Protein AF-A0A6J2YU98-F1 (afdb_monomer)

Sequence (233 aa):
MNQSCCTYLLKLSYNNFYRCFHNSCANKATHYETLKLQRNCTSKEVRESFLKLSKEHHPDLNKDPNAHNQFLKIQEAYNVLSKPGPKASYDLSLSNPHRHIHNVYTSKPGFRGEGPRSYWDDPYFHHQQHYERRYREEDIPFGLNHRPSKATIVFCCIILALMSFTMQMMVVRSNQMTRLSNEAEETLNEVRERANRNGNLVQLEILRKKFEEQKQRELEYLKSLERAKGRSL

Foldseek 3Di:
DDDDDDDDDDDDDDDDDPDDDPDDDPDDQALCVLLVHDLPDDLVSLVVSLVVLCVVLPVVVDVDPCSVVSNVSNVVSSVQCNDPVSSVVSVVCVVCVPPDPPPPPPDPPDDDDDDPDDPVNDPVVVCVVVVVVVVVPPDPPPPDPDDPDPVRVVVVVVVVVVVVVVVVVVVVVVVVVVVVVVVVVVVVVVVVVVVVVVVVVVVVVVVVVVVVVVVVVVVVVVVVVVVVVVVPD

Secondary structure (DSSP, 8-state):
-------------S----------S-----HHHHTT--TT--HHHHHHHHHHHHHHT-TTT---HHHHHHHHHHHHHHHHHSSHHHHHHHHHHHH-TT-----------------PPPGGG-TTTTTHHHHHHHHTTT--TT--SS---HHHHHHHHHHHHHHHHHHHHHHHHHHHHHHHHHHHHHHHHHHHHHHHHHHHHHHHHHHHHHHHHHHHHHHHHHHHHHHHHTT--

Organism: Sitophilus oryzae (NCBI:txid7048)

Nearest PDB structures (foldseek):
  3ucs-assembly1_C  TM=8.781E-01  e=1.157E-04  Escherichia coli K-12
  2ctr-assembly1_A  TM=7.200E-01  e=1.717E-05  Homo sapiens
  5vso-assembly1_A  TM=8.414E-01  e=7.073E-05  Saccharomyces cerevisiae S288C
  8j07-assembly1_u  TM=6.699E-01  e=3.822E-05  Homo sapiens
  8j07-assembly1_v  TM=6.678E-01  e=7.522E-05  Homo sapiens

Solvent-accessible surface area (backbone atoms only — not comparable to full-atom values): 14507 Å² total; per-residue (Å²): 135,83,90,84,87,79,90,79,90,76,93,77,77,84,89,81,77,92,76,78,85,84,84,88,68,98,65,76,78,46,50,42,62,64,52,73,46,61,94,84,58,50,62,65,55,55,51,52,38,47,55,52,51,47,64,74,24,27,62,90,79,35,88,51,86,60,24,51,62,50,37,52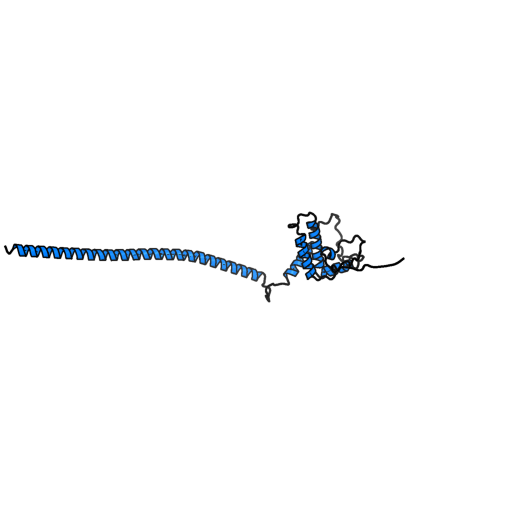,52,42,52,54,26,44,68,38,56,68,39,73,67,53,30,52,53,49,57,50,50,75,74,42,88,81,64,74,80,77,67,89,66,81,76,78,90,82,82,90,81,93,68,85,80,53,86,88,70,41,81,70,64,68,53,47,65,62,51,53,55,57,65,70,69,72,71,72,96,73,80,67,95,64,82,76,51,76,63,55,54,52,51,51,52,52,51,52,51,50,53,50,50,51,51,52,52,48,52,57,50,48,56,53,50,55,50,54,52,52,54,52,50,51,54,51,52,51,54,51,48,52,52,50,50,52,53,52,50,55,52,51,52,54,53,50,52,54,52,52,53,50,54,50,51,53,52,52,52,52,52,50,52,52,57,56,59,69,70,78,117

Structure (mmCIF, N/CA/C/O backbone):
data_AF-A0A6J2YU98-F1
#
_entry.id   AF-A0A6J2YU98-F1
#
loop_
_atom_site.group_PDB
_atom_site.id
_atom_site.type_symbol
_atom_site.label_atom_id
_atom_site.label_alt_id
_atom_site.label_comp_id
_atom_site.label_asym_id
_atom_site.label_entity_id
_atom_site.label_seq_id
_atom_site.pdbx_PDB_ins_code
_atom_site.Cartn_x
_atom_site.Cartn_y
_atom_site.Cartn_z
_atom_site.occupancy
_atom_site.B_iso_or_equiv
_atom_site.auth_seq_id
_atom_site.auth_comp_id
_atom_site.auth_asym_id
_atom_site.auth_atom_id
_atom_site.pdbx_PDB_model_num
ATOM 1 N N . MET A 1 1 ? 3.072 33.249 -83.129 1.00 33.56 1 MET A N 1
ATOM 2 C CA . MET A 1 1 ? 3.633 34.531 -82.657 1.00 33.56 1 MET A CA 1
ATOM 3 C C . MET A 1 1 ? 2.971 34.884 -81.336 1.00 33.56 1 MET A C 1
ATOM 5 O O . MET A 1 1 ? 1.754 34.836 -81.286 1.00 33.56 1 MET A O 1
ATOM 9 N N . ASN A 1 2 ? 3.795 35.228 -80.341 1.00 29.03 2 ASN A N 1
ATOM 10 C CA . ASN A 1 2 ? 3.503 36.045 -79.147 1.00 29.03 2 ASN A CA 1
ATOM 11 C C . ASN A 1 2 ? 2.574 35.411 -78.088 1.00 29.03 2 ASN A C 1
ATOM 13 O O . ASN A 1 2 ? 1.409 35.145 -78.335 1.00 29.03 2 ASN A O 1
ATOM 17 N N . GLN A 1 3 ? 3.126 34.961 -76.953 1.00 37.16 3 GLN A N 1
ATOM 18 C CA . GLN A 1 3 ? 3.321 35.741 -75.711 1.00 37.16 3 GLN A CA 1
ATOM 19 C C . GLN A 1 3 ? 2.008 36.275 -75.114 1.00 37.16 3 GLN A C 1
ATOM 21 O O . GLN A 1 3 ? 1.453 37.232 -75.644 1.00 37.16 3 GLN A O 1
ATOM 26 N N . SER A 1 4 ? 1.601 35.757 -73.945 1.00 37.25 4 SER A N 1
ATOM 27 C CA . SER A 1 4 ? 1.576 36.519 -72.674 1.00 37.25 4 SER A CA 1
ATOM 28 C C . SER A 1 4 ? 0.660 35.902 -71.607 1.00 37.25 4 SER A C 1
ATOM 30 O O . SER A 1 4 ? -0.432 35.439 -71.907 1.00 37.25 4 SER A O 1
ATOM 32 N N . CYS A 1 5 ? 1.112 36.035 -70.355 1.00 29.00 5 CYS A N 1
ATOM 33 C CA . CYS A 1 5 ? 0.329 36.139 -69.117 1.00 29.00 5 CYS A CA 1
ATOM 34 C C . CYS A 1 5 ? -0.550 34.961 -68.671 1.00 29.00 5 CYS A C 1
ATOM 36 O O . CYS A 1 5 ? -1.651 34.776 -69.166 1.00 29.00 5 CYS A O 1
ATOM 38 N N . CYS A 1 6 ? -0.164 34.320 -67.562 1.00 31.83 6 CYS A N 1
ATOM 39 C CA . CYS A 1 6 ? -0.827 34.618 -66.285 1.00 31.83 6 CYS A CA 1
ATOM 40 C C . CYS A 1 6 ? -0.043 34.020 -65.104 1.00 31.83 6 CYS A C 1
ATOM 42 O O . CYS A 1 6 ? -0.115 32.830 -64.812 1.00 31.83 6 CYS A O 1
ATOM 44 N N . THR A 1 7 ? 0.693 34.867 -64.387 1.00 51.38 7 THR A N 1
ATOM 45 C CA . THR A 1 7 ? 0.864 34.704 -62.938 1.00 51.38 7 THR A CA 1
ATOM 46 C C . THR A 1 7 ? -0.515 34.720 -62.287 1.00 51.38 7 THR A C 1
ATOM 48 O O . THR A 1 7 ? -1.286 35.585 -62.676 1.00 51.38 7 THR A O 1
ATOM 51 N N . TYR A 1 8 ? -0.818 33.841 -61.325 1.00 40.44 8 TYR A N 1
ATOM 52 C CA . TYR A 1 8 ? -1.542 34.164 -60.080 1.00 40.44 8 TYR A CA 1
ATOM 53 C C . TYR A 1 8 ? -1.795 32.894 -59.234 1.00 40.44 8 TYR A C 1
ATOM 55 O O . TYR A 1 8 ? -2.494 31.993 -59.676 1.00 40.44 8 TYR A O 1
ATOM 63 N N . LEU A 1 9 ? -1.299 32.938 -57.982 1.00 42.78 9 LEU A N 1
ATOM 64 C CA . LEU A 1 9 ? -1.909 32.382 -56.752 1.00 42.78 9 LEU A CA 1
ATOM 65 C C . LEU A 1 9 ? -1.890 30.844 -56.581 1.00 42.78 9 LEU A C 1
ATOM 67 O O . LEU A 1 9 ? -2.250 30.104 -57.473 1.00 42.78 9 LEU A O 1
ATOM 71 N N . LEU A 1 10 ? -1.547 30.242 -55.440 1.00 39.81 10 LEU A N 1
ATOM 72 C CA . LEU A 1 10 ? -1.322 30.715 -54.077 1.00 39.81 10 LEU A CA 1
ATOM 73 C C . LEU A 1 10 ? -0.543 29.626 -53.322 1.00 39.81 10 LEU A C 1
ATOM 75 O O . LEU A 1 10 ? -0.733 28.432 -53.538 1.00 39.81 10 LEU A O 1
ATOM 79 N N . LYS A 1 11 ? 0.316 30.077 -52.408 1.00 44.34 11 LYS A N 1
ATOM 80 C CA . LYS A 1 11 ? 1.007 29.292 -51.382 1.00 44.34 11 LYS A CA 1
ATOM 81 C C . LYS A 1 11 ? 0.086 28.255 -50.729 1.00 44.34 11 LYS A C 1
ATOM 83 O O . LYS A 1 11 ? -0.823 28.642 -50.003 1.00 44.34 11 LYS A O 1
ATOM 88 N N . LEU A 1 12 ? 0.436 26.975 -50.827 1.00 36.41 12 LEU A N 1
ATOM 89 C CA . LEU A 1 12 ? 0.187 26.023 -49.750 1.00 36.41 12 LEU A CA 1
ATOM 90 C C . LEU A 1 1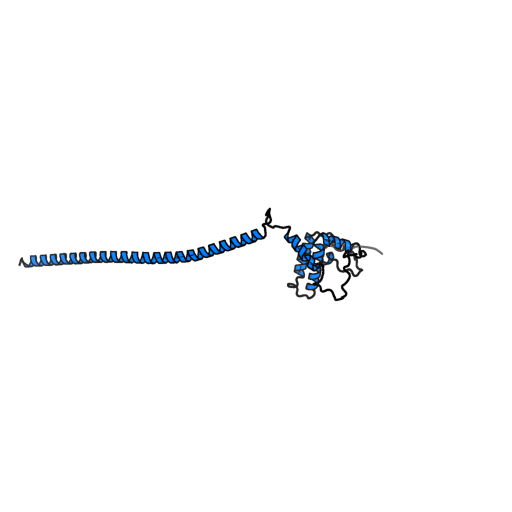2 ? 1.442 25.190 -49.487 1.00 36.41 12 LEU A C 1
ATOM 92 O O . LEU A 1 12 ? 1.809 24.307 -50.249 1.00 36.41 12 LEU A O 1
ATOM 96 N N . SER A 1 13 ? 2.037 25.512 -48.341 1.00 38.28 13 SER A N 1
ATOM 97 C CA . SER A 1 13 ? 2.631 24.569 -47.400 1.00 38.28 13 SER A CA 1
ATOM 98 C C . SER A 1 13 ? 3.912 23.830 -47.807 1.00 38.28 13 SER A C 1
ATOM 100 O O . SER A 1 13 ? 3.910 22.810 -48.484 1.00 38.28 13 SER A O 1
ATOM 102 N N . TYR A 1 14 ? 5.015 24.392 -47.309 1.00 48.44 14 TYR A N 1
ATOM 103 C CA . TYR A 1 14 ? 6.118 23.720 -46.618 1.00 48.44 14 TYR A CA 1
ATOM 104 C C . TYR A 1 14 ? 6.337 22.219 -46.878 1.00 48.44 14 TYR A C 1
ATOM 106 O O . TYR A 1 14 ? 5.543 21.369 -46.489 1.00 48.44 14 TYR A O 1
ATOM 114 N N . ASN A 1 15 ? 7.552 21.931 -47.355 1.00 47.62 15 ASN A N 1
ATOM 115 C CA . ASN A 1 15 ? 8.251 20.650 -47.256 1.00 47.62 15 ASN A CA 1
ATOM 116 C C . ASN A 1 15 ? 7.586 19.474 -47.967 1.00 47.62 15 ASN A C 1
ATOM 118 O O . ASN A 1 15 ? 7.039 18.562 -47.352 1.00 47.62 15 ASN A O 1
ATOM 122 N N . ASN A 1 16 ? 7.780 19.430 -49.280 1.00 43.12 16 ASN A N 1
ATOM 123 C CA . ASN A 1 16 ? 7.744 18.177 -50.007 1.00 43.12 16 ASN A CA 1
ATOM 124 C C . ASN A 1 16 ? 9.053 17.985 -50.770 1.00 43.12 16 ASN A C 1
ATOM 126 O O . ASN A 1 16 ? 9.603 18.933 -51.323 1.00 43.12 16 ASN A O 1
ATOM 130 N N . PHE A 1 17 ? 9.471 16.721 -50.842 1.00 45.78 17 PHE A N 1
ATOM 131 C CA . PHE A 1 17 ? 10.411 16.190 -51.829 1.00 45.78 17 PHE A CA 1
ATOM 132 C C . PHE A 1 17 ? 11.925 16.293 -51.563 1.00 45.78 17 PHE A C 1
ATOM 134 O O . PHE A 1 17 ? 12.702 16.573 -52.468 1.00 45.78 17 PHE A O 1
ATOM 141 N N . TYR A 1 18 ? 12.395 15.825 -50.401 1.00 42.81 18 TYR A N 1
ATOM 142 C CA . TYR A 1 18 ? 13.654 15.056 -50.407 1.00 42.81 18 TYR A CA 1
ATOM 143 C C . TYR A 1 18 ? 13.357 13.623 -50.853 1.00 42.81 18 TYR A C 1
ATOM 145 O O . TYR A 1 18 ? 13.305 12.679 -50.069 1.00 42.81 18 TYR A O 1
ATOM 153 N N . ARG A 1 19 ? 13.086 13.490 -52.153 1.00 42.72 19 ARG A N 1
ATOM 154 C CA . ARG A 1 19 ? 12.957 12.215 -52.852 1.00 42.72 19 ARG A CA 1
ATOM 155 C C . ARG A 1 19 ? 14.351 11.836 -53.360 1.00 42.72 19 ARG A C 1
ATOM 157 O O . ARG A 1 19 ? 14.698 12.144 -54.492 1.00 42.72 19 ARG A O 1
ATOM 164 N N . CYS A 1 20 ? 15.145 11.164 -52.532 1.00 37.34 20 CYS A N 1
ATOM 165 C CA . CYS A 1 20 ? 16.277 10.381 -53.026 1.00 37.34 20 CYS A CA 1
ATOM 166 C C . CYS A 1 20 ? 15.840 8.919 -53.075 1.00 37.34 20 CYS A C 1
ATOM 168 O O . CYS A 1 20 ? 15.818 8.211 -52.072 1.00 37.34 20 CYS A O 1
ATOM 170 N N . PHE A 1 21 ? 15.424 8.510 -54.271 1.00 45.06 21 PHE A N 1
ATOM 171 C CA . PHE A 1 21 ? 15.199 7.123 -54.649 1.00 45.06 21 PHE A CA 1
ATOM 172 C C . PHE A 1 21 ? 16.539 6.374 -54.592 1.00 45.06 21 PHE A C 1
ATOM 174 O O . PHE A 1 21 ? 17.347 6.477 -55.508 1.00 45.06 21 PHE A O 1
ATOM 181 N N . HIS A 1 22 ? 16.762 5.592 -53.539 1.00 40.06 22 HIS A N 1
ATOM 182 C CA . HIS A 1 22 ? 17.678 4.452 -53.580 1.00 40.06 22 HIS A CA 1
ATOM 183 C C . HIS A 1 22 ? 16.838 3.177 -53.563 1.00 40.06 22 HIS A C 1
ATOM 185 O O . HIS A 1 22 ? 16.697 2.506 -52.548 1.00 40.06 22 HIS A O 1
ATOM 191 N N . ASN A 1 23 ? 16.252 2.858 -54.715 1.00 50.62 23 ASN A N 1
ATOM 192 C CA . ASN A 1 23 ? 15.763 1.515 -54.991 1.00 50.62 23 ASN A CA 1
ATOM 193 C C . ASN A 1 23 ? 16.785 0.830 -55.895 1.00 50.62 23 ASN A C 1
ATOM 195 O O . ASN A 1 23 ? 16.892 1.189 -57.062 1.00 50.62 23 ASN A O 1
ATOM 199 N N . SER A 1 24 ? 17.541 -0.118 -55.344 1.00 38.69 24 SER A N 1
ATOM 200 C CA . SER A 1 24 ? 17.710 -1.466 -55.906 1.00 38.69 24 SER A CA 1
ATOM 201 C C . SER A 1 24 ? 18.853 -2.187 -55.194 1.00 38.69 24 SER A C 1
ATOM 203 O O . SER A 1 24 ? 20.030 -1.968 -55.455 1.00 38.69 24 SER A O 1
ATOM 205 N N . CYS A 1 25 ? 18.468 -3.013 -54.238 1.00 34.41 25 CYS A N 1
ATOM 206 C CA . CYS A 1 25 ? 19.012 -4.330 -53.934 1.00 34.41 25 CYS A CA 1
ATOM 207 C C . CYS A 1 25 ? 18.040 -4.902 -52.905 1.00 34.41 25 CYS A C 1
ATOM 209 O O . CYS A 1 25 ? 17.370 -4.130 -52.220 1.00 34.41 25 CYS A O 1
ATOM 211 N N . ALA A 1 26 ? 17.897 -6.220 -52.827 1.00 47.41 26 ALA A N 1
ATOM 212 C CA . ALA A 1 26 ? 17.048 -6.894 -51.849 1.00 47.41 26 ALA A CA 1
ATOM 213 C C . ALA A 1 26 ? 17.556 -6.626 -50.416 1.00 47.41 26 ALA A C 1
ATOM 215 O O . ALA A 1 26 ? 18.174 -7.470 -49.773 1.00 47.41 26 ALA 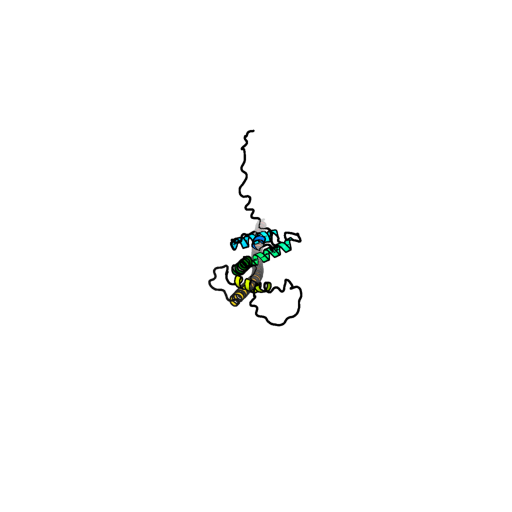A O 1
ATOM 216 N N . ASN A 1 27 ? 17.351 -5.403 -49.940 1.00 47.94 27 ASN A N 1
ATOM 217 C CA . ASN A 1 27 ? 17.839 -4.900 -48.680 1.00 47.94 27 ASN A CA 1
ATOM 218 C C . ASN A 1 27 ? 16.741 -5.174 -47.675 1.00 47.94 27 ASN A C 1
ATOM 220 O O . ASN A 1 27 ? 15.659 -4.590 -47.722 1.00 47.94 27 ASN A O 1
ATOM 224 N N . LYS A 1 28 ? 17.021 -6.116 -46.778 1.00 56.97 28 LYS A N 1
ATOM 225 C CA . LYS A 1 28 ? 16.281 -6.255 -45.528 1.00 56.97 28 LYS A CA 1
ATOM 226 C C . LYS A 1 28 ? 16.115 -4.847 -44.952 1.00 56.97 28 LYS A C 1
ATOM 228 O O . LYS A 1 28 ? 17.118 -4.146 -44.820 1.00 56.97 28 LYS A O 1
ATOM 233 N N . ALA A 1 29 ? 14.871 -4.443 -44.684 1.00 69.44 29 ALA A N 1
ATOM 234 C CA . ALA A 1 29 ? 14.581 -3.138 -44.100 1.00 69.44 29 ALA A CA 1
ATOM 235 C C . ALA A 1 29 ? 15.523 -2.919 -42.915 1.00 69.44 29 ALA A C 1
ATOM 237 O O . ALA A 1 29 ? 15.645 -3.789 -42.045 1.00 69.44 29 ALA A O 1
ATOM 238 N N . THR A 1 30 ? 16.246 -1.805 -42.920 1.00 84.25 30 THR A N 1
ATOM 239 C CA . THR A 1 30 ? 17.210 -1.544 -41.851 1.00 84.25 30 THR A CA 1
ATOM 240 C C . THR A 1 30 ? 16.464 -1.364 -40.525 1.00 84.25 30 THR A C 1
ATOM 242 O O . THR A 1 30 ? 15.285 -0.995 -40.487 1.00 84.25 30 THR A O 1
ATOM 245 N N . HIS A 1 31 ? 17.130 -1.612 -39.396 1.00 87.69 31 HIS A N 1
ATOM 246 C CA . HIS A 1 31 ? 16.511 -1.416 -38.079 1.00 87.69 31 HIS A CA 1
ATOM 247 C C . HIS A 1 31 ? 16.085 0.049 -37.863 1.00 87.69 31 HIS A C 1
ATOM 249 O O . HIS A 1 31 ? 15.087 0.315 -37.197 1.00 87.69 31 HIS A O 1
ATOM 255 N N . TYR A 1 32 ? 16.783 0.992 -38.504 1.00 89.38 32 TYR A N 1
ATOM 256 C CA . TYR A 1 32 ? 16.416 2.409 -38.530 1.00 89.38 32 TYR A CA 1
ATOM 257 C C . TYR A 1 32 ? 15.105 2.656 -39.284 1.00 89.38 32 TYR A C 1
ATOM 259 O O . TYR A 1 32 ? 14.220 3.331 -38.762 1.00 89.38 32 TYR A O 1
ATOM 267 N N . GLU A 1 33 ? 14.932 2.056 -40.464 1.00 88.56 33 GLU A N 1
ATOM 268 C CA . GLU A 1 33 ? 13.687 2.148 -41.240 1.00 88.56 33 GLU A CA 1
ATOM 269 C C . GLU A 1 33 ? 12.508 1.500 -40.511 1.00 88.56 33 GLU A C 1
ATOM 271 O O . GLU A 1 33 ? 11.404 2.042 -40.514 1.00 88.56 33 GLU A O 1
ATOM 276 N N . THR A 1 34 ? 12.751 0.381 -39.822 1.00 88.75 34 THR A N 1
ATOM 277 C CA . THR A 1 34 ? 11.725 -0.330 -39.043 1.00 88.75 34 THR A CA 1
ATOM 278 C C . THR A 1 34 ? 11.185 0.529 -37.897 1.00 88.75 34 THR A C 1
ATOM 280 O O . THR A 1 34 ? 9.982 0.542 -37.648 1.00 88.75 34 THR A O 1
ATOM 283 N N . LEU A 1 35 ? 12.056 1.296 -37.233 1.00 89.62 35 LEU A N 1
ATOM 284 C CA . LEU A 1 35 ? 11.671 2.242 -36.181 1.00 89.62 35 LEU A CA 1
ATOM 285 C C . LEU A 1 35 ? 11.304 3.639 -36.711 1.00 89.62 35 LEU A C 1
ATOM 287 O O . LEU A 1 35 ? 10.974 4.521 -35.921 1.00 89.62 35 LEU A O 1
ATOM 291 N N . LYS A 1 36 ? 11.321 3.843 -38.037 1.00 88.50 36 LYS A N 1
ATOM 292 C CA . LYS A 1 36 ? 11.078 5.134 -38.707 1.00 88.50 36 LYS A CA 1
ATOM 293 C C . LYS A 1 36 ? 12.003 6.253 -38.198 1.00 88.50 36 LYS A C 1
ATOM 295 O O . LYS A 1 36 ? 11.585 7.401 -38.054 1.00 88.50 36 LYS A O 1
ATOM 300 N N . LEU A 1 37 ? 13.264 5.918 -37.925 1.00 89.44 37 LEU A N 1
ATOM 301 C CA . LEU A 1 37 ? 14.290 6.840 -37.434 1.00 89.44 37 LEU A CA 1
ATOM 302 C C . LEU A 1 37 ? 15.389 7.066 -38.468 1.00 89.44 37 LEU A C 1
ATOM 304 O O . LEU A 1 37 ? 15.646 6.241 -39.342 1.00 89.44 37 LEU A O 1
ATOM 308 N N . GLN A 1 38 ? 16.095 8.183 -38.318 1.00 87.19 38 GLN A N 1
ATOM 309 C CA . GLN A 1 38 ? 17.329 8.442 -39.054 1.00 87.19 38 GLN A CA 1
ATOM 310 C C . GLN A 1 38 ? 18.531 7.809 -38.340 1.00 87.19 38 GLN A C 1
ATOM 312 O O . GLN A 1 38 ? 18.516 7.623 -37.126 1.00 87.19 38 GLN A O 1
ATOM 317 N N . ARG A 1 39 ? 19.621 7.545 -39.072 1.00 83.88 39 ARG A N 1
ATOM 318 C CA . ARG A 1 39 ? 20.859 6.954 -38.514 1.00 83.88 39 ARG A CA 1
ATOM 319 C C . ARG A 1 39 ? 21.480 7.794 -37.384 1.00 83.88 39 ARG A C 1
ATOM 321 O O . ARG A 1 39 ? 22.099 7.248 -36.474 1.00 83.88 39 ARG A O 1
ATOM 328 N N . ASN A 1 40 ? 21.251 9.107 -37.407 1.00 83.06 40 ASN A N 1
ATOM 329 C CA . ASN A 1 40 ? 21.751 10.063 -36.414 1.00 83.06 40 ASN A CA 1
ATOM 330 C C . ASN A 1 40 ? 20.874 10.163 -35.147 1.00 83.06 40 ASN A C 1
ATOM 332 O O . ASN A 1 40 ? 21.082 11.066 -34.342 1.00 83.06 40 ASN A O 1
ATOM 336 N N . CYS A 1 41 ? 19.891 9.275 -34.963 1.00 85.38 41 CYS A N 1
ATOM 337 C CA . CYS A 1 41 ? 18.946 9.361 -33.852 1.00 85.38 41 CYS A CA 1
ATOM 338 C C . CYS A 1 41 ? 19.602 9.156 -32.478 1.00 85.38 41 CYS A C 1
ATOM 340 O O . CYS A 1 41 ? 20.502 8.318 -32.293 1.00 85.38 41 CYS A O 1
ATOM 342 N N . THR A 1 42 ? 19.091 9.885 -31.486 1.00 87.62 42 THR A N 1
ATOM 343 C CA . THR A 1 42 ? 19.497 9.731 -30.084 1.00 87.62 42 THR A CA 1
ATOM 344 C C . THR A 1 42 ? 18.846 8.499 -29.447 1.00 87.62 42 THR A C 1
ATOM 346 O O . THR A 1 42 ? 17.807 8.014 -29.891 1.00 87.62 42 THR A O 1
ATOM 349 N N . SER A 1 43 ? 19.429 7.971 -28.365 1.00 84.19 43 SER A N 1
ATOM 350 C CA . SER A 1 43 ? 18.847 6.829 -27.635 1.00 84.19 43 SER A CA 1
ATOM 351 C C . SER A 1 43 ? 17.448 7.127 -27.078 1.00 84.19 43 SER A C 1
ATOM 353 O O . SER A 1 43 ? 16.621 6.222 -26.963 1.00 84.19 43 SER A O 1
ATOM 355 N N . LYS A 1 44 ? 17.161 8.401 -26.778 1.00 83.31 44 LYS A N 1
ATOM 356 C CA . LYS A 1 44 ? 15.836 8.867 -26.351 1.00 83.31 44 LYS A CA 1
ATOM 357 C C . LYS A 1 44 ? 14.806 8.716 -27.473 1.00 83.31 44 LYS A C 1
ATOM 359 O O . LYS A 1 44 ? 13.769 8.102 -27.252 1.00 83.31 44 LYS A O 1
ATOM 364 N N . GLU A 1 45 ? 15.131 9.158 -28.686 1.00 85.62 45 GLU A N 1
ATOM 365 C CA . GLU A 1 45 ? 14.264 9.011 -29.867 1.00 85.62 45 GLU A CA 1
ATOM 366 C C . GLU A 1 45 ? 14.018 7.540 -30.239 1.00 85.62 45 GLU A C 1
ATOM 368 O O . GLU A 1 45 ? 12.906 7.165 -30.618 1.00 85.62 45 GLU A O 1
ATOM 373 N N . VAL A 1 46 ? 15.031 6.680 -30.073 1.00 88.75 46 VAL A N 1
ATOM 374 C CA . VAL A 1 46 ? 14.893 5.222 -30.257 1.00 88.75 46 VAL A CA 1
ATOM 375 C C . VAL A 1 46 ? 13.864 4.637 -29.293 1.00 88.75 46 VAL A C 1
ATOM 377 O O . VAL A 1 46 ? 13.008 3.850 -29.691 1.00 88.75 46 VAL A O 1
ATOM 380 N N . ARG A 1 47 ? 13.895 5.055 -28.026 1.00 87.69 47 ARG A N 1
ATOM 381 C CA . ARG A 1 47 ? 12.925 4.606 -27.023 1.00 87.69 47 ARG A CA 1
ATOM 382 C C . ARG A 1 47 ? 11.524 5.150 -27.292 1.00 87.69 47 ARG A C 1
ATOM 384 O O . ARG A 1 47 ? 10.547 4.419 -27.152 1.00 87.69 47 ARG A O 1
ATOM 391 N N . GLU A 1 48 ? 11.412 6.416 -27.671 1.00 87.62 48 GLU A N 1
ATOM 392 C CA . GLU A 1 48 ? 10.121 7.053 -27.938 1.00 87.62 48 GLU A CA 1
ATOM 393 C C . GLU A 1 48 ? 9.414 6.464 -29.162 1.00 87.62 48 GLU A C 1
ATOM 395 O O . GLU A 1 48 ? 8.217 6.181 -29.102 1.00 87.62 48 GLU A O 1
ATOM 400 N N . SER A 1 49 ? 10.140 6.243 -30.258 1.00 91.56 49 SER A N 1
ATOM 401 C CA . SER A 1 49 ? 9.602 5.597 -31.465 1.00 91.56 49 SER A CA 1
ATOM 402 C C . SER A 1 49 ? 9.179 4.154 -31.198 1.00 91.56 49 SER A C 1
ATOM 404 O O . SER A 1 49 ? 8.073 3.770 -31.574 1.00 91.56 49 SER A O 1
ATOM 406 N N . PHE A 1 50 ? 9.993 3.385 -30.466 1.00 91.69 50 PHE A N 1
ATOM 407 C CA . PHE A 1 50 ? 9.641 2.033 -30.037 1.00 91.69 50 PHE A CA 1
ATOM 408 C C . PHE A 1 50 ? 8.346 2.010 -29.220 1.00 91.69 50 PHE A C 1
ATOM 410 O O . PHE A 1 50 ? 7.469 1.195 -29.494 1.00 91.69 50 PHE A O 1
ATOM 417 N N . LEU A 1 51 ? 8.183 2.918 -28.252 1.00 89.38 51 LEU A N 1
ATOM 418 C CA . LEU A 1 51 ? 6.971 2.988 -27.429 1.00 89.38 51 LEU A CA 1
ATOM 419 C C . LEU A 1 51 ? 5.722 3.341 -28.246 1.00 89.38 51 LEU A C 1
ATOM 421 O O . LEU A 1 51 ? 4.652 2.802 -27.970 1.00 89.38 51 LEU A O 1
ATOM 425 N N . LYS A 1 52 ? 5.845 4.230 -29.239 1.00 90.69 52 LYS A N 1
ATOM 426 C CA . LYS A 1 52 ? 4.740 4.590 -30.143 1.00 90.69 52 LYS A CA 1
ATOM 427 C C . LYS A 1 52 ? 4.339 3.397 -31.013 1.00 90.69 52 LYS A C 1
ATOM 429 O O . LYS A 1 52 ? 3.196 2.956 -30.952 1.00 90.69 52 LYS A O 1
ATOM 434 N N . LEU A 1 53 ? 5.304 2.803 -31.715 1.00 90.56 53 LEU A N 1
ATOM 435 C CA . LEU A 1 53 ? 5.071 1.673 -32.617 1.00 90.56 53 LEU A CA 1
ATOM 436 C C . LEU A 1 53 ? 4.621 0.405 -31.877 1.00 90.56 53 LEU A C 1
ATOM 438 O O . LEU A 1 53 ? 3.792 -0.341 -32.382 1.00 90.56 53 LEU A O 1
ATOM 442 N N . SER A 1 54 ? 5.111 0.173 -30.657 1.00 89.00 54 SER A N 1
ATOM 443 C CA . SER A 1 54 ? 4.690 -0.971 -29.837 1.00 89.00 54 SER A CA 1
ATOM 444 C C . SER A 1 54 ? 3.226 -0.880 -29.433 1.00 89.00 54 SER A C 1
ATOM 446 O O . SER A 1 54 ? 2.546 -1.897 -29.418 1.00 89.00 54 SER A O 1
ATOM 448 N N . LYS A 1 55 ? 2.724 0.323 -29.125 1.00 87.81 55 LYS A N 1
ATOM 449 C CA . LYS A 1 55 ? 1.297 0.539 -28.840 1.00 87.81 55 LYS A CA 1
ATOM 450 C C . LYS A 1 55 ? 0.452 0.385 -30.104 1.00 87.81 55 LYS A C 1
ATOM 452 O O . LYS A 1 55 ? -0.609 -0.223 -30.049 1.00 87.81 55 LYS A O 1
ATOM 457 N N . GLU A 1 56 ? 0.948 0.893 -31.230 1.00 87.19 56 GLU A N 1
ATOM 458 C CA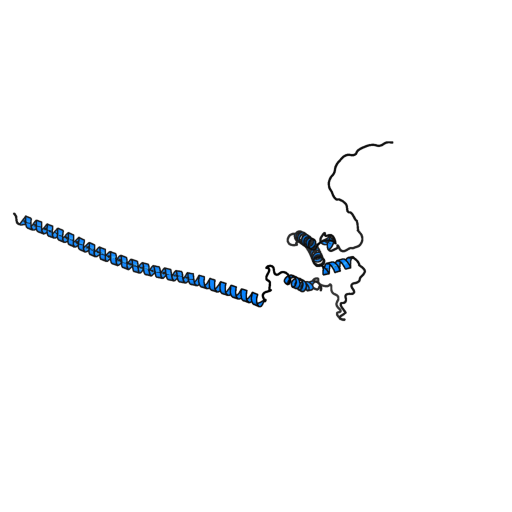 . GLU A 1 56 ? 0.290 0.809 -32.540 1.00 87.19 56 GLU A CA 1
ATOM 459 C C . GLU A 1 56 ? 0.267 -0.599 -33.137 1.00 87.19 56 GLU A C 1
ATOM 461 O O . GLU A 1 56 ? -0.589 -0.864 -33.966 1.00 87.19 56 GLU A O 1
ATOM 466 N N . HIS A 1 57 ? 1.174 -1.499 -32.749 1.00 87.25 57 HIS A N 1
ATOM 467 C CA . HIS A 1 57 ? 1.264 -2.864 -33.286 1.00 87.25 57 HIS A CA 1
ATOM 468 C C . HIS A 1 57 ? 1.135 -3.945 -32.205 1.00 87.25 57 HIS A C 1
ATOM 470 O O . HIS A 1 57 ? 1.489 -5.100 -32.438 1.00 87.25 57 HIS A O 1
ATOM 476 N N . HIS A 1 58 ? 0.622 -3.595 -31.022 1.00 84.38 58 HIS A N 1
ATOM 477 C CA . HIS A 1 58 ? 0.443 -4.564 -29.946 1.00 84.38 58 HIS A CA 1
ATOM 478 C C . HIS A 1 58 ? -0.584 -5.637 -30.357 1.00 84.38 58 HIS A C 1
ATOM 480 O O . HIS A 1 58 ? -1.686 -5.270 -30.779 1.00 84.38 58 HIS A O 1
ATOM 486 N N . PRO A 1 59 ? -0.284 -6.940 -30.195 1.00 84.25 59 PRO A N 1
ATOM 487 C CA . PRO A 1 59 ? -1.172 -8.023 -30.633 1.00 84.25 59 PRO A CA 1
ATOM 488 C C . PRO A 1 59 ? -2.510 -8.073 -29.875 1.00 84.25 59 PRO A C 1
ATOM 490 O O . PRO A 1 59 ? -3.462 -8.673 -30.359 1.00 84.25 59 PRO A O 1
ATOM 493 N N . ASP A 1 60 ? -2.593 -7.439 -28.701 1.00 83.81 60 ASP A N 1
ATOM 494 C CA . ASP A 1 60 ? -3.838 -7.328 -27.921 1.00 83.81 60 ASP A CA 1
ATOM 495 C C . ASP A 1 60 ? -4.775 -6.228 -28.457 1.00 83.81 60 ASP A C 1
ATOM 497 O O . ASP A 1 60 ? -5.996 -6.336 -28.386 1.00 83.81 60 ASP A O 1
ATOM 501 N N . LEU A 1 61 ? -4.203 -5.160 -29.030 1.00 81.19 61 LEU A N 1
ATOM 502 C CA . LEU A 1 61 ? -4.960 -4.005 -29.527 1.00 81.19 61 LEU A CA 1
ATOM 503 C C . LEU A 1 61 ? -5.322 -4.1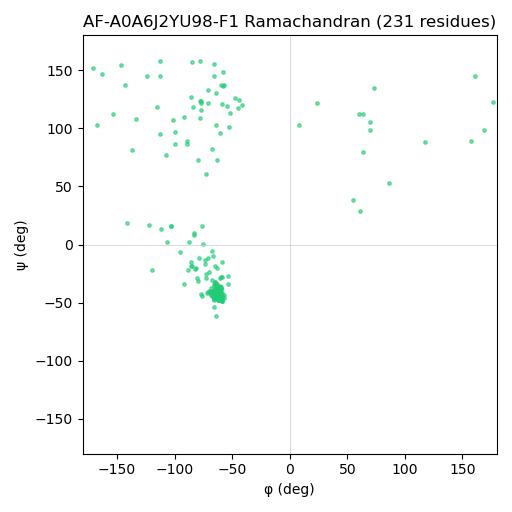57 -31.008 1.00 81.19 61 LEU A C 1
ATOM 505 O O . LEU A 1 61 ? -6.401 -3.737 -31.420 1.00 81.19 61 LEU A O 1
ATOM 509 N N . ASN A 1 62 ? -4.449 -4.789 -31.797 1.00 76.62 62 ASN A N 1
ATOM 510 C CA . ASN A 1 62 ? -4.666 -5.018 -33.221 1.00 76.62 62 ASN A CA 1
ATOM 511 C C . ASN A 1 62 ? -4.774 -6.505 -33.524 1.00 76.62 62 ASN A C 1
ATOM 513 O O . ASN A 1 62 ? -3.824 -7.264 -33.353 1.00 76.62 62 ASN A O 1
ATOM 517 N N . LYS A 1 63 ? -5.938 -6.896 -34.047 1.00 78.31 63 LYS A N 1
ATOM 518 C CA . LYS A 1 63 ? -6.279 -8.282 -34.399 1.00 78.31 63 LYS A CA 1
ATOM 519 C C . LYS A 1 63 ? -5.753 -8.711 -35.773 1.00 78.31 63 LYS A C 1
ATOM 521 O O . LYS A 1 63 ? -6.110 -9.783 -36.256 1.00 78.31 63 LYS A O 1
ATOM 526 N N . ASP A 1 64 ? -4.924 -7.888 -36.411 1.00 80.75 64 ASP A N 1
ATOM 527 C CA . ASP A 1 64 ? -4.341 -8.223 -37.703 1.00 80.75 64 ASP A CA 1
ATOM 528 C C . ASP A 1 64 ? -3.295 -9.337 -37.552 1.00 80.75 64 ASP A C 1
ATOM 530 O O . ASP A 1 64 ? -2.380 -9.219 -36.730 1.00 80.75 64 ASP A O 1
ATOM 534 N N . PRO A 1 65 ? -3.318 -10.378 -38.403 1.00 78.19 65 PRO A N 1
ATOM 535 C CA . PRO A 1 65 ? -2.333 -11.463 -38.348 1.00 78.19 65 PRO A CA 1
ATOM 536 C C . PRO A 1 65 ? -0.901 -10.977 -38.636 1.00 78.19 65 PRO A C 1
ATOM 538 O O . PRO A 1 65 ? 0.077 -11.615 -38.253 1.00 78.19 65 PRO A O 1
ATOM 541 N N . ASN A 1 66 ? -0.762 -9.815 -39.281 1.00 80.12 66 ASN A N 1
ATOM 542 C CA . ASN A 1 66 ? 0.524 -9.185 -39.567 1.00 80.12 66 ASN A CA 1
ATOM 543 C C . ASN A 1 66 ? 1.052 -8.303 -38.424 1.00 80.12 66 ASN A C 1
ATOM 545 O O . ASN A 1 66 ? 2.245 -7.991 -38.430 1.00 80.12 66 ASN A O 1
ATOM 549 N N . ALA A 1 67 ? 0.220 -7.926 -37.443 1.00 80.81 67 ALA A N 1
ATOM 550 C CA . ALA A 1 67 ? 0.638 -7.077 -36.324 1.00 80.81 67 ALA A CA 1
ATOM 551 C C . ALA A 1 67 ? 1.716 -7.765 -35.474 1.00 80.81 67 ALA A C 1
ATOM 553 O O . ALA A 1 67 ? 2.723 -7.148 -35.138 1.00 80.81 67 ALA A O 1
ATOM 554 N N . HIS A 1 68 ? 1.574 -9.074 -35.240 1.00 81.56 68 HIS A N 1
ATOM 555 C CA . HIS A 1 68 ? 2.575 -9.874 -34.534 1.00 81.56 68 HIS A CA 1
ATOM 556 C C . HIS A 1 68 ? 3.945 -9.847 -35.234 1.00 81.56 68 HIS A C 1
ATOM 558 O O . HIS A 1 68 ? 4.963 -9.543 -34.617 1.00 81.56 68 HIS A O 1
ATOM 564 N N . ASN A 1 69 ? 3.969 -10.079 -36.551 1.00 84.38 69 ASN A N 1
ATOM 565 C CA . ASN A 1 69 ? 5.205 -10.066 -37.338 1.00 84.38 69 ASN A CA 1
ATOM 566 C C . ASN A 1 69 ? 5.869 -8.681 -37.372 1.00 84.38 69 ASN A C 1
ATOM 568 O O . ASN A 1 69 ? 7.094 -8.578 -37.404 1.00 84.38 69 ASN A O 1
ATOM 572 N N . GLN A 1 70 ? 5.077 -7.607 -37.384 1.00 85.88 70 GLN A N 1
ATOM 573 C CA . GLN A 1 70 ? 5.596 -6.239 -37.336 1.00 85.88 70 GLN A CA 1
ATOM 574 C C . GLN A 1 70 ? 6.144 -5.897 -35.948 1.00 85.88 70 GLN A C 1
ATOM 576 O O . GLN A 1 70 ? 7.236 -5.339 -35.853 1.00 85.88 70 GLN A O 1
ATOM 581 N N . PHE A 1 71 ? 5.451 -6.306 -34.884 1.00 86.88 71 PHE A N 1
ATOM 582 C CA . PHE A 1 71 ? 5.905 -6.134 -33.506 1.00 86.88 71 PHE A CA 1
ATOM 583 C C . PHE A 1 71 ? 7.254 -6.818 -33.256 1.00 86.88 71 PHE A C 1
ATOM 585 O O . PHE A 1 71 ? 8.161 -6.200 -32.700 1.00 86.88 71 PHE A O 1
ATOM 592 N N . LEU A 1 72 ? 7.432 -8.050 -33.747 1.00 86.44 72 LEU A N 1
ATOM 593 C CA . LEU A 1 72 ? 8.708 -8.766 -33.646 1.00 86.44 72 LEU A CA 1
ATOM 594 C C . LEU A 1 72 ? 9.855 -8.005 -34.329 1.00 86.44 72 LEU A C 1
ATOM 596 O O . LEU A 1 72 ? 10.921 -7.842 -33.739 1.00 86.44 72 LEU A O 1
ATOM 600 N N . LYS A 1 73 ? 9.625 -7.462 -35.533 1.00 87.50 73 LYS A N 1
ATOM 601 C CA . LYS A 1 73 ? 10.625 -6.647 -36.248 1.00 87.50 73 LYS A CA 1
ATOM 602 C C . LYS A 1 73 ? 10.979 -5.365 -35.489 1.00 87.50 73 LYS A C 1
ATOM 604 O O . LYS A 1 73 ? 12.146 -4.982 -35.432 1.00 87.50 73 LYS A O 1
ATOM 609 N N . ILE A 1 74 ? 9.983 -4.706 -34.896 1.00 89.12 74 ILE A N 1
ATOM 610 C CA . ILE A 1 74 ? 10.166 -3.500 -34.073 1.00 89.12 74 ILE A CA 1
ATOM 611 C C . ILE A 1 74 ? 11.007 -3.819 -32.829 1.00 89.12 74 ILE A C 1
ATOM 613 O O . ILE A 1 74 ? 11.921 -3.065 -32.487 1.00 89.12 74 ILE A O 1
ATOM 617 N N . GLN A 1 75 ? 10.735 -4.949 -32.177 1.00 88.25 75 GLN A N 1
ATOM 618 C CA . GLN A 1 75 ? 11.470 -5.406 -31.002 1.00 88.25 75 GLN A CA 1
ATOM 619 C C . GLN A 1 75 ? 12.927 -5.753 -31.335 1.00 88.25 75 GLN A C 1
ATOM 621 O O . GLN A 1 75 ? 13.837 -5.333 -30.619 1.00 88.25 75 GLN A O 1
ATOM 626 N N . GLU A 1 76 ? 13.164 -6.465 -32.438 1.00 86.25 76 GLU A N 1
ATOM 627 C CA . GLU A 1 76 ? 14.510 -6.784 -32.924 1.00 86.25 76 GLU A CA 1
ATOM 628 C C . GLU A 1 76 ? 15.315 -5.506 -33.209 1.00 86.25 76 GLU A C 1
ATOM 630 O O . GLU A 1 76 ? 16.434 -5.344 -32.717 1.00 86.25 76 GLU A O 1
ATOM 635 N N . ALA A 1 77 ? 14.708 -4.546 -33.915 1.00 89.81 77 ALA A N 1
ATOM 636 C CA . ALA A 1 77 ? 15.330 -3.260 -34.208 1.00 89.81 77 ALA A CA 1
ATOM 637 C C . ALA A 1 77 ? 15.698 -2.479 -32.937 1.00 89.81 77 ALA A C 1
ATOM 639 O O . ALA A 1 77 ? 16.802 -1.937 -32.831 1.00 89.81 77 ALA A O 1
ATOM 640 N N . TYR A 1 78 ? 14.806 -2.452 -31.945 1.00 89.69 78 TYR A N 1
ATOM 641 C CA . TYR A 1 78 ? 15.072 -1.795 -30.669 1.00 89.69 78 TYR A CA 1
ATOM 642 C C . TYR A 1 78 ? 16.219 -2.464 -29.905 1.00 89.69 78 TYR A C 1
ATOM 644 O O . TYR A 1 78 ? 17.093 -1.770 -29.389 1.00 89.69 78 TYR A O 1
ATOM 652 N N . ASN A 1 79 ? 16.278 -3.797 -29.875 1.00 85.44 79 ASN A N 1
ATOM 653 C CA . ASN A 1 79 ? 17.331 -4.528 -29.168 1.00 85.44 79 ASN A CA 1
ATOM 654 C C . ASN A 1 79 ? 18.735 -4.202 -29.697 1.00 85.44 79 ASN A C 1
ATOM 656 O O . ASN A 1 79 ? 19.684 -4.086 -28.914 1.00 85.44 79 ASN A O 1
ATOM 660 N N . VAL A 1 80 ? 18.860 -4.021 -31.013 1.00 85.56 80 VAL A N 1
ATOM 661 C CA . VAL A 1 80 ? 20.126 -3.661 -31.660 1.00 85.56 80 VAL A CA 1
ATOM 662 C C . VAL A 1 80 ? 20.459 -2.181 -31.445 1.00 85.56 80 VAL A C 1
ATOM 664 O O . VAL A 1 80 ? 21.592 -1.857 -31.090 1.00 85.56 80 VAL A O 1
ATOM 667 N N . LEU A 1 81 ? 19.485 -1.276 -31.605 1.00 86.88 81 LEU A N 1
ATOM 668 C CA . LEU A 1 81 ? 19.722 0.174 -31.569 1.00 86.88 81 LEU A CA 1
ATOM 669 C C . LEU A 1 81 ? 19.702 0.797 -30.162 1.00 86.88 81 LEU A C 1
ATOM 671 O O . LEU A 1 81 ? 20.222 1.899 -29.980 1.00 86.88 81 LEU A O 1
ATOM 675 N N . SER A 1 82 ? 19.132 0.123 -29.158 1.00 85.19 82 SER A N 1
ATOM 676 C CA . SER A 1 82 ? 18.965 0.666 -27.799 1.00 85.19 82 SER A CA 1
ATOM 677 C C . SER A 1 82 ? 20.290 0.870 -27.058 1.00 85.19 82 SER A C 1
ATOM 679 O O . SER A 1 82 ? 20.379 1.766 -26.217 1.00 85.19 82 SER A O 1
ATOM 681 N N . LYS A 1 83 ? 21.314 0.058 -27.342 1.00 82.06 83 LYS A N 1
ATOM 682 C CA . LYS A 1 83 ? 22.616 0.112 -26.660 1.00 82.06 83 LYS A CA 1
ATOM 683 C C . LYS A 1 83 ? 23.720 0.584 -27.603 1.00 82.06 83 LYS A C 1
ATOM 685 O O . LYS A 1 83 ? 23.768 0.129 -28.743 1.00 82.06 83 LYS A O 1
ATOM 690 N N . PRO A 1 84 ? 24.706 1.349 -27.104 1.00 78.94 84 PRO A N 1
ATOM 691 C CA . PRO A 1 84 ? 25.789 1.868 -27.937 1.00 78.94 84 PRO A CA 1
ATOM 692 C C . PRO A 1 84 ? 26.669 0.766 -28.559 1.00 78.94 84 PRO A C 1
ATOM 694 O O . PRO A 1 84 ? 27.069 0.891 -29.710 1.00 78.94 84 PRO A O 1
ATOM 697 N N . GLY A 1 85 ? 26.932 -0.333 -27.841 1.00 80.38 85 GLY A N 1
ATOM 698 C CA . GLY A 1 85 ? 27.772 -1.444 -28.322 1.00 80.38 85 GLY A CA 1
ATOM 699 C C . GLY A 1 85 ? 27.215 -2.198 -29.544 1.00 80.38 85 GLY A C 1
ATOM 700 O O . GLY A 1 85 ? 27.860 -2.204 -30.597 1.00 80.38 85 GLY A O 1
ATOM 701 N N . PRO A 1 86 ? 26.031 -2.837 -29.448 1.00 78.44 86 PRO A N 1
ATOM 702 C CA . PRO A 1 86 ? 25.421 -3.514 -30.591 1.00 78.44 86 PRO A CA 1
ATOM 703 C C . PRO A 1 86 ? 25.034 -2.539 -31.707 1.00 78.44 86 PRO A C 1
ATOM 705 O O . PRO A 1 86 ? 25.195 -2.902 -32.868 1.00 78.44 86 PRO A O 1
ATOM 708 N N . LYS A 1 87 ? 24.646 -1.292 -31.391 1.00 83.94 87 LYS A N 1
ATOM 709 C CA . LYS A 1 87 ? 24.413 -0.248 -32.401 1.00 83.94 87 LYS A CA 1
ATOM 710 C C . LYS A 1 87 ? 25.667 0.008 -33.238 1.00 83.94 87 LYS A C 1
ATOM 712 O O . LYS A 1 87 ? 25.595 -0.049 -34.458 1.00 83.94 87 LYS A O 1
ATOM 717 N N . ALA A 1 88 ? 26.827 0.190 -32.604 1.00 82.31 88 ALA A N 1
ATOM 718 C CA . ALA A 1 88 ? 28.089 0.402 -33.316 1.00 82.31 88 ALA A CA 1
ATOM 719 C C . ALA A 1 88 ? 28.493 -0.806 -34.182 1.00 82.31 88 ALA A C 1
ATOM 721 O O . ALA A 1 88 ? 28.975 -0.639 -35.300 1.00 82.31 88 ALA A O 1
ATOM 722 N N . SER A 1 89 ? 28.263 -2.026 -33.687 1.00 79.62 89 SER A N 1
ATOM 723 C CA . SER A 1 89 ? 28.533 -3.260 -34.444 1.00 79.62 89 SER A CA 1
ATOM 724 C C . SER A 1 89 ? 27.612 -3.389 -35.662 1.00 79.62 89 SER A C 1
ATOM 726 O O . SER A 1 89 ? 28.057 -3.762 -36.748 1.00 79.62 89 SER A O 1
ATOM 728 N N . TYR A 1 90 ? 26.340 -3.026 -35.497 1.00 83.25 90 TYR A N 1
ATOM 729 C CA . TYR A 1 90 ? 25.361 -2.979 -36.576 1.00 83.25 90 TYR A CA 1
ATOM 730 C C . TYR A 1 90 ? 25.711 -1.903 -37.610 1.00 83.25 90 TYR A C 1
ATOM 732 O O . TYR A 1 90 ? 25.773 -2.197 -38.803 1.00 83.25 90 TYR A O 1
ATOM 740 N N . ASP A 1 91 ? 26.050 -0.693 -37.170 1.00 85.50 91 ASP A N 1
ATOM 741 C CA . ASP A 1 91 ? 26.463 0.405 -38.047 1.00 85.50 91 ASP A CA 1
ATOM 742 C C . ASP A 1 91 ? 27.731 0.064 -38.849 1.00 85.50 91 ASP A C 1
ATOM 744 O O . ASP A 1 91 ? 27.834 0.42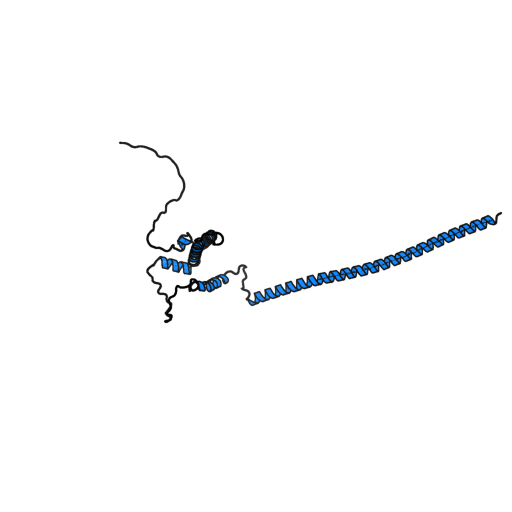7 -40.024 1.00 85.50 91 ASP A O 1
ATOM 748 N N . LEU A 1 92 ? 28.666 -0.686 -38.253 1.00 81.25 92 LEU A N 1
ATOM 749 C CA . LEU A 1 92 ? 29.850 -1.214 -38.935 1.00 81.25 92 LEU A CA 1
ATOM 750 C C . LEU A 1 92 ? 29.488 -2.286 -39.976 1.00 81.25 92 LEU A C 1
ATOM 752 O O . LEU A 1 92 ? 30.053 -2.293 -41.068 1.00 81.25 92 LEU A O 1
ATOM 756 N N . SER A 1 93 ? 28.533 -3.170 -39.668 1.00 79.38 93 SER A N 1
ATOM 757 C CA . SER A 1 93 ? 28.055 -4.184 -40.621 1.00 79.38 93 SER A CA 1
ATOM 758 C C . SER A 1 93 ? 27.361 -3.564 -41.840 1.00 79.38 93 SER A C 1
ATOM 760 O O . SER A 1 93 ? 27.492 -4.073 -42.951 1.00 79.38 93 SER A O 1
ATOM 762 N N . LEU A 1 94 ? 26.695 -2.418 -41.655 1.00 80.56 94 LEU A N 1
ATOM 763 C CA . LEU A 1 94 ? 26.054 -1.665 -42.733 1.00 80.56 94 LEU A CA 1
ATOM 764 C C . LEU A 1 94 ? 27.059 -0.954 -43.654 1.00 80.56 94 LEU A C 1
ATOM 766 O O . LEU A 1 94 ? 26.720 -0.670 -44.800 1.00 80.56 94 LEU A O 1
ATOM 770 N N . SER A 1 95 ? 28.269 -0.634 -43.177 1.00 75.19 95 SER A N 1
ATOM 771 C CA . SER A 1 95 ? 29.275 0.079 -43.979 1.00 75.19 95 SER A CA 1
ATOM 772 C C . SER A 1 95 ? 30.177 -0.846 -44.797 1.00 75.19 95 SER A C 1
ATOM 774 O O . SER A 1 95 ? 30.748 -0.399 -45.791 1.00 75.19 95 SER A O 1
ATOM 776 N N . ASN A 1 96 ? 30.307 -2.122 -44.415 1.00 67.44 96 ASN A N 1
ATOM 777 C CA . ASN A 1 96 ? 31.206 -3.056 -45.087 1.00 67.44 96 ASN A CA 1
ATOM 778 C C . ASN A 1 96 ? 30.559 -4.440 -45.310 1.00 67.44 96 ASN A C 1
ATOM 780 O O . ASN A 1 96 ? 30.826 -5.378 -44.553 1.00 67.44 96 ASN A O 1
ATOM 784 N N . PRO A 1 97 ? 29.738 -4.603 -46.367 1.00 58.56 97 PRO A N 1
ATOM 785 C CA . PRO A 1 97 ? 28.994 -5.838 -46.637 1.00 58.56 97 PRO A CA 1
ATOM 786 C C . PRO A 1 97 ? 29.875 -7.046 -47.012 1.00 58.56 97 PRO A C 1
ATOM 788 O O . PRO A 1 97 ? 29.362 -8.154 -47.142 1.00 58.56 97 PRO A O 1
ATOM 791 N N . HIS A 1 98 ? 31.193 -6.860 -47.180 1.00 51.75 98 HIS A N 1
ATOM 792 C CA . HIS A 1 98 ? 32.146 -7.910 -47.564 1.00 51.75 98 HIS A CA 1
ATOM 793 C C . HIS A 1 98 ? 33.150 -8.294 -46.469 1.00 51.75 98 HIS A C 1
ATOM 795 O O . HIS A 1 98 ? 34.115 -9.014 -46.722 1.00 51.75 98 HIS A O 1
ATOM 801 N N . ARG A 1 99 ? 32.922 -7.871 -45.222 1.00 48.41 99 ARG A N 1
ATOM 802 C CA . ARG A 1 99 ? 33.573 -8.502 -44.073 1.00 48.41 99 ARG A CA 1
ATOM 803 C C . ARG A 1 99 ? 32.697 -9.644 -43.590 1.00 48.41 99 ARG A C 1
ATOM 805 O O . ARG A 1 99 ? 31.858 -9.469 -42.714 1.00 48.41 99 ARG A O 1
ATOM 812 N N . HIS A 1 100 ? 32.929 -10.829 -44.158 1.00 42.94 100 HIS A N 1
ATOM 813 C CA . HIS A 1 100 ? 32.610 -12.069 -43.462 1.00 42.94 100 HIS A CA 1
ATOM 814 C C . HIS A 1 100 ? 33.120 -11.920 -42.027 1.00 42.94 100 HIS A C 1
ATOM 816 O O . HIS A 1 100 ? 34.316 -11.718 -41.803 1.00 42.94 100 HIS A O 1
ATOM 822 N N . ILE A 1 101 ? 32.203 -11.965 -41.063 1.00 46.66 101 ILE A N 1
ATOM 823 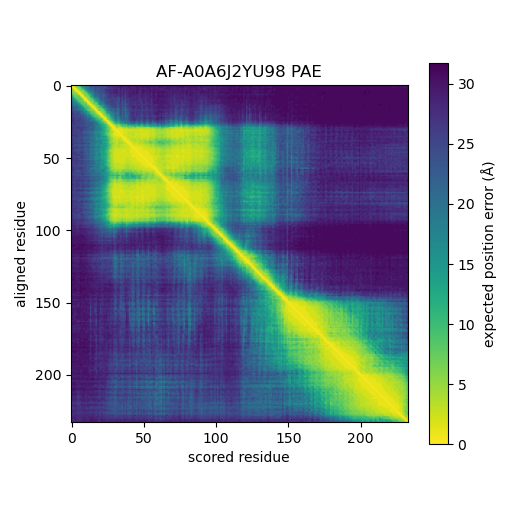C CA . ILE A 1 101 ? 32.546 -12.122 -39.660 1.00 46.66 101 ILE A CA 1
ATOM 824 C C . ILE A 1 101 ? 33.271 -13.467 -39.584 1.00 46.66 101 ILE A C 1
ATOM 826 O O . ILE A 1 101 ? 32.642 -14.522 -39.528 1.00 46.66 101 ILE A O 1
ATOM 830 N N . HIS A 1 102 ? 34.605 -13.443 -39.626 1.00 40.91 102 HIS A N 1
ATOM 831 C CA . HIS A 1 102 ? 35.396 -14.526 -39.071 1.00 40.91 102 HIS A CA 1
ATOM 832 C C . HIS A 1 102 ? 35.168 -14.442 -37.568 1.00 40.91 102 HIS A C 1
ATOM 834 O O . HIS A 1 102 ? 35.905 -13.789 -36.829 1.00 40.91 102 HIS A O 1
ATOM 840 N N . ASN A 1 103 ? 34.052 -15.026 -37.144 1.00 45.19 103 ASN A N 1
ATOM 841 C CA . ASN A 1 103 ? 33.774 -15.284 -35.755 1.00 45.19 103 ASN A CA 1
ATOM 842 C C . ASN A 1 103 ? 35.000 -16.019 -35.223 1.00 45.19 103 ASN A C 1
ATOM 844 O O . ASN A 1 103 ? 35.263 -17.157 -35.604 1.00 45.19 103 ASN A O 1
ATOM 848 N N . VAL A 1 104 ? 35.745 -15.377 -34.329 1.00 40.62 104 VAL A N 1
ATOM 849 C CA . VAL A 1 104 ? 36.682 -16.063 -33.440 1.00 40.62 104 VAL A CA 1
ATOM 850 C C . VAL A 1 104 ? 35.837 -16.801 -32.392 1.00 40.62 104 VAL A C 1
ATOM 852 O O . VAL A 1 104 ? 35.881 -16.525 -31.202 1.00 40.62 104 VAL A O 1
ATOM 855 N N . TYR A 1 105 ? 34.998 -17.723 -32.861 1.00 41.12 105 TYR A N 1
ATOM 856 C CA . TYR A 1 105 ? 34.598 -18.899 -32.113 1.00 41.12 105 TYR A CA 1
ATOM 857 C C . TYR A 1 105 ? 35.472 -19.997 -32.683 1.00 41.12 105 TYR A C 1
ATOM 859 O O . TYR A 1 105 ? 35.134 -20.649 -33.667 1.00 41.12 105 TYR A O 1
ATOM 867 N N . THR A 1 106 ? 36.663 -20.118 -32.111 1.00 42.09 106 THR A N 1
ATOM 868 C CA . THR A 1 106 ? 37.536 -21.261 -32.314 1.00 42.09 106 THR A CA 1
ATOM 869 C C . THR A 1 106 ? 36.749 -22.536 -32.011 1.00 42.09 106 THR A C 1
ATOM 871 O O . THR A 1 106 ? 36.469 -22.889 -30.870 1.00 42.09 106 THR A O 1
ATOM 874 N N . SER A 1 107 ? 36.318 -23.161 -33.099 1.00 37.38 107 SER A N 1
ATOM 875 C CA . SER A 1 107 ? 36.112 -24.580 -33.347 1.00 37.38 107 SER A CA 1
ATOM 876 C C . SER A 1 107 ? 36.257 -25.501 -32.129 1.00 37.38 107 SER A C 1
ATOM 878 O O . SER A 1 107 ? 37.361 -25.913 -31.780 1.00 37.38 107 SER A O 1
ATOM 880 N N . LYS A 1 108 ? 35.128 -25.950 -31.567 1.00 36.69 108 LYS A N 1
ATOM 881 C CA . LYS A 1 108 ? 35.045 -27.334 -31.081 1.00 36.69 108 LYS A CA 1
ATOM 882 C C . LYS A 1 108 ? 34.693 -28.217 -32.284 1.00 36.69 108 LYS A C 1
ATOM 884 O O . LYS A 1 108 ? 33.638 -28.000 -32.881 1.00 36.69 108 LYS A O 1
ATOM 889 N N . PRO A 1 109 ? 35.549 -29.171 -32.681 1.00 39.12 109 PRO A N 1
ATOM 890 C CA . PRO A 1 109 ? 35.223 -30.090 -33.754 1.00 39.12 109 PRO A CA 1
ATOM 891 C C . PRO A 1 109 ? 34.257 -31.149 -33.224 1.00 39.12 109 PRO A C 1
ATOM 893 O O . PRO A 1 109 ? 34.559 -31.861 -32.269 1.00 39.12 109 PRO A O 1
ATOM 896 N N . GLY A 1 110 ? 33.102 -31.252 -33.875 1.00 45.50 110 GLY A N 1
ATOM 897 C CA . GLY A 1 110 ? 32.189 -32.377 -33.724 1.00 45.50 110 GLY A CA 1
ATOM 898 C C . GLY A 1 110 ? 30.835 -31.980 -33.168 1.00 45.50 110 GLY A C 1
ATOM 899 O O . GLY A 1 110 ? 30.630 -32.080 -31.974 1.00 45.50 110 GLY A O 1
ATOM 900 N N . PHE A 1 111 ? 29.905 -31.604 -34.044 1.00 37.72 111 PHE A N 1
ATOM 901 C CA . PHE A 1 111 ? 28.516 -32.056 -33.960 1.00 37.72 111 PHE A CA 1
ATOM 902 C C . PHE A 1 111 ? 27.921 -32.010 -35.371 1.00 37.72 111 PHE A C 1
ATOM 904 O O . PHE A 1 111 ? 27.801 -30.958 -35.991 1.00 37.72 111 PHE A O 1
ATOM 911 N N . ARG A 1 112 ? 27.643 -33.204 -35.900 1.00 43.75 112 ARG A N 1
ATOM 912 C CA . ARG A 1 112 ? 26.925 -33.459 -37.150 1.00 43.75 112 ARG A CA 1
ATOM 913 C C . ARG A 1 112 ? 25.433 -33.451 -36.795 1.00 43.75 112 ARG A C 1
ATOM 915 O O . ARG A 1 112 ? 25.055 -34.181 -35.884 1.00 43.75 112 ARG A O 1
ATOM 922 N N . GLY A 1 113 ? 24.612 -32.660 -37.480 1.00 42.28 113 GLY A N 1
ATOM 923 C CA . GLY A 1 113 ? 23.159 -32.666 -37.283 1.00 42.28 113 GLY A CA 1
ATOM 924 C C . GLY A 1 113 ? 22.503 -31.365 -37.726 1.00 42.28 113 GLY A C 1
ATOM 925 O O . GLY A 1 113 ? 22.367 -30.438 -36.934 1.00 42.28 113 GLY A O 1
ATOM 926 N N . GLU A 1 114 ? 22.125 -31.299 -39.000 1.00 46.31 114 GLU A N 1
ATOM 927 C CA . GLU A 1 114 ? 21.307 -30.226 -39.562 1.00 46.31 114 GLU A CA 1
ATOM 928 C C . GLU A 1 114 ? 19.832 -30.438 -39.194 1.00 46.31 114 GLU A C 1
ATOM 930 O O . GLU A 1 114 ? 19.234 -31.464 -39.510 1.00 46.31 114 GLU A O 1
ATOM 935 N N . GLY A 1 115 ? 19.248 -29.435 -38.547 1.00 52.12 115 GLY A N 1
ATOM 936 C CA . GLY A 1 115 ? 17.812 -29.204 -38.428 1.00 52.12 115 GLY A CA 1
ATOM 937 C C . GLY A 1 115 ? 17.575 -27.688 -38.402 1.00 52.12 115 GLY A C 1
ATOM 938 O O . GLY A 1 115 ? 18.503 -26.948 -38.048 1.00 52.12 115 GLY A O 1
ATOM 939 N N . PRO A 1 116 ? 16.393 -27.179 -38.801 1.00 47.41 116 PRO A N 1
ATOM 940 C CA . PRO A 1 116 ? 16.116 -25.746 -38.755 1.00 47.41 116 PRO A CA 1
ATOM 941 C C . PRO A 1 116 ? 16.259 -25.267 -37.309 1.00 47.41 116 PRO A C 1
ATOM 943 O O . PRO A 1 116 ? 15.584 -25.788 -36.423 1.00 47.41 116 PRO A O 1
ATOM 946 N N . ARG A 1 117 ? 17.159 -24.309 -37.059 1.00 49.72 117 ARG A N 1
ATOM 947 C CA . ARG A 1 117 ? 17.344 -23.729 -35.722 1.00 49.72 117 ARG A CA 1
ATOM 948 C C . ARG A 1 117 ? 15.998 -23.217 -35.206 1.00 49.72 117 ARG A C 1
ATOM 950 O O . ARG A 1 117 ? 15.397 -22.338 -35.821 1.00 49.72 117 ARG A O 1
ATOM 957 N N . SER A 1 118 ? 15.543 -23.777 -34.087 1.00 49.41 118 SER A N 1
ATOM 958 C CA . SER A 1 118 ? 14.419 -23.255 -33.315 1.00 49.41 118 SER A CA 1
ATOM 959 C C . SER A 1 118 ? 14.717 -21.807 -32.922 1.00 49.41 118 SER A C 1
ATOM 961 O O . SER A 1 118 ? 15.829 -21.500 -32.496 1.00 49.41 118 SER A O 1
ATOM 963 N N . TYR A 1 119 ? 13.726 -20.920 -33.035 1.00 47.88 119 TYR A N 1
ATOM 964 C CA . TYR A 1 119 ? 13.819 -19.528 -32.566 1.00 47.88 119 TYR A CA 1
ATOM 965 C C . TYR A 1 119 ? 14.251 -19.439 -31.089 1.00 47.88 119 TYR A C 1
ATOM 967 O O . TYR A 1 119 ? 14.896 -18.479 -30.679 1.00 47.88 119 TYR A O 1
ATOM 975 N N . TRP A 1 120 ? 13.944 -20.475 -30.304 1.00 47.66 120 TRP A N 1
ATOM 976 C CA . TRP A 1 120 ? 14.287 -20.571 -28.888 1.00 47.66 120 TRP A CA 1
ATOM 977 C C . TRP A 1 120 ? 15.754 -20.963 -28.620 1.00 47.66 120 TRP A C 1
ATOM 979 O O . TRP A 1 120 ? 16.203 -20.811 -27.489 1.00 47.66 120 TRP A O 1
ATOM 989 N N . ASP A 1 121 ? 16.504 -21.411 -29.638 1.00 55.38 121 ASP A N 1
ATOM 990 C CA . ASP A 1 121 ? 17.906 -21.867 -29.537 1.00 55.38 121 ASP A CA 1
ATOM 991 C C . ASP A 1 121 ? 18.925 -20.824 -30.048 1.00 55.38 121 ASP A C 1
ATOM 993 O O . ASP A 1 121 ? 20.088 -21.143 -30.319 1.00 55.38 121 ASP A O 1
ATOM 997 N N . ASP A 1 122 ? 18.512 -19.563 -30.212 1.00 55.03 122 ASP A N 1
ATOM 998 C CA . ASP A 1 122 ? 19.415 -18.493 -30.637 1.00 55.03 122 ASP A CA 1
ATOM 999 C C . ASP A 1 122 ? 20.409 -18.133 -29.504 1.00 55.03 122 ASP A C 1
ATOM 1001 O O . ASP A 1 122 ? 19.985 -17.718 -28.416 1.00 55.03 122 ASP A O 1
ATOM 1005 N N . PRO A 1 123 ? 21.739 -18.232 -29.722 1.00 52.59 123 PRO A N 1
ATOM 1006 C CA . PRO A 1 123 ? 22.746 -17.824 -28.739 1.00 52.59 123 PRO A CA 1
ATOM 1007 C C . PRO A 1 123 ? 22.658 -16.343 -28.323 1.00 52.59 123 PRO A C 1
ATOM 1009 O O . PRO A 1 123 ? 23.216 -15.971 -27.288 1.00 52.59 123 PRO A O 1
ATOM 1012 N N . TYR A 1 124 ? 21.932 -15.497 -29.061 1.00 50.56 124 TYR A N 1
ATOM 1013 C CA . TYR A 1 124 ? 21.634 -14.121 -28.656 1.00 50.56 124 TYR A CA 1
ATOM 1014 C C . TYR A 1 124 ? 20.442 -13.998 -27.689 1.00 50.56 124 TYR A C 1
ATOM 1016 O O . TYR A 1 124 ? 20.387 -13.024 -26.934 1.00 50.56 124 TYR A O 1
ATOM 1024 N N . PHE A 1 125 ? 19.538 -14.984 -27.629 1.00 47.81 125 PHE A N 1
ATOM 1025 C CA . PHE A 1 125 ? 18.356 -14.975 -26.752 1.00 47.81 125 PHE A CA 1
ATOM 1026 C C . PHE A 1 125 ? 18.744 -15.152 -25.273 1.00 47.81 125 PHE A C 1
ATOM 1028 O O . PHE A 1 125 ? 18.283 -14.426 -24.391 1.00 47.81 125 PHE A O 1
ATOM 1035 N N . HIS A 1 126 ? 19.700 -16.041 -24.980 1.00 48.38 126 HIS A N 1
ATOM 1036 C CA . HIS A 1 126 ? 20.197 -16.249 -23.612 1.00 48.38 126 HIS A CA 1
ATOM 1037 C C . HIS A 1 126 ? 21.098 -15.119 -23.092 1.00 48.38 126 HIS A C 1
ATOM 1039 O O . HIS A 1 126 ? 21.304 -14.999 -21.880 1.00 48.38 126 HIS A O 1
ATOM 1045 N N . HIS A 1 127 ? 21.571 -14.218 -23.961 1.00 48.19 127 HIS A N 1
ATOM 1046 C CA . HIS A 1 127 ? 22.343 -13.053 -23.526 1.00 48.19 127 HIS A CA 1
ATOM 1047 C C . HIS A 1 127 ? 21.467 -11.950 -22.892 1.00 48.19 127 HIS A C 1
ATOM 1049 O O . HIS A 1 127 ? 21.977 -10.926 -22.426 1.00 48.19 127 HIS A O 1
ATOM 1055 N N . GLN A 1 128 ? 20.153 -12.159 -22.793 1.00 41.78 128 GLN A N 1
ATOM 1056 C CA . GLN A 1 128 ? 19.244 -11.263 -22.082 1.00 41.78 128 GLN A CA 1
ATOM 1057 C C . GLN A 1 128 ? 19.404 -11.359 -20.553 1.00 41.78 128 GLN A C 1
ATOM 1059 O O . GLN A 1 128 ? 19.290 -10.340 -19.870 1.00 41.78 128 GLN A O 1
ATOM 1064 N N . GLN A 1 129 ? 19.818 -12.514 -20.010 1.00 43.03 129 GLN A N 1
ATOM 1065 C CA . GLN A 1 129 ? 20.057 -12.661 -18.562 1.00 43.03 129 GLN A CA 1
ATOM 1066 C C . GLN A 1 129 ? 21.183 -11.747 -18.053 1.00 43.03 129 GLN A C 1
ATOM 1068 O O . GLN A 1 129 ? 21.115 -11.216 -16.944 1.00 43.03 129 GLN A O 1
ATOM 1073 N N . HIS A 1 130 ? 22.204 -11.501 -18.877 1.00 44.09 130 HIS A N 1
ATOM 1074 C CA . HIS A 1 130 ? 23.295 -10.586 -18.535 1.00 44.09 130 HIS A CA 1
ATOM 1075 C C . HIS A 1 130 ? 22.975 -9.118 -18.850 1.00 44.09 130 HIS A C 1
ATOM 1077 O O . HIS A 1 130 ? 23.617 -8.232 -18.286 1.00 44.09 130 HIS A O 1
ATOM 1083 N N . TYR A 1 131 ? 21.976 -8.836 -19.698 1.00 47.34 131 TYR A N 1
ATOM 1084 C CA . TYR A 1 131 ? 21.509 -7.465 -19.900 1.00 47.34 131 TYR A CA 1
ATOM 1085 C C . TYR A 1 131 ? 20.619 -6.984 -18.753 1.00 47.34 131 TYR A C 1
ATOM 1087 O O . TYR A 1 131 ? 20.832 -5.882 -18.248 1.00 47.34 131 TYR A O 1
ATOM 1095 N N . GLU A 1 132 ? 19.708 -7.830 -18.266 1.00 43.06 132 GLU A N 1
ATOM 1096 C CA . GLU A 1 132 ? 18.929 -7.511 -17.066 1.00 43.06 132 GLU A CA 1
ATOM 1097 C C . GLU A 1 132 ? 19.806 -7.396 -15.817 1.00 43.06 132 GLU A C 1
ATOM 1099 O O . GLU A 1 132 ? 19.558 -6.548 -14.959 1.00 43.06 132 GLU A O 1
ATOM 1104 N N . ARG A 1 133 ? 20.880 -8.193 -15.720 1.00 42.06 133 ARG A N 1
ATOM 1105 C CA . ARG A 1 133 ? 21.805 -8.111 -14.584 1.00 42.06 133 ARG A CA 1
ATOM 1106 C C . ARG A 1 133 ? 22.518 -6.753 -14.516 1.00 42.06 133 ARG A C 1
ATOM 1108 O O . ARG A 1 133 ? 22.707 -6.255 -13.416 1.00 42.06 133 ARG A O 1
ATOM 1115 N N . ARG A 1 134 ? 22.827 -6.122 -15.658 1.00 41.75 134 ARG A N 1
ATOM 1116 C CA . ARG A 1 134 ? 23.487 -4.803 -15.710 1.00 41.75 134 ARG A CA 1
ATOM 1117 C C . ARG A 1 134 ? 22.520 -3.628 -15.500 1.00 41.75 134 ARG A C 1
ATOM 1119 O O . ARG A 1 134 ? 22.927 -2.620 -14.945 1.00 41.75 134 ARG A O 1
ATOM 1126 N N . TYR A 1 135 ? 21.241 -3.769 -15.863 1.00 43.47 135 TYR A N 1
ATOM 1127 C CA . TYR A 1 135 ? 20.209 -2.755 -15.572 1.00 43.47 135 TYR A CA 1
ATOM 1128 C C . TYR A 1 135 ? 19.639 -2.833 -14.148 1.00 43.47 135 TYR A C 1
ATOM 1130 O O . TYR A 1 135 ? 19.117 -1.846 -13.642 1.00 43.47 135 TYR A O 1
ATOM 1138 N N . ARG A 1 136 ? 19.769 -3.974 -13.460 1.00 46.59 136 ARG A N 1
ATOM 1139 C CA . ARG A 1 136 ? 19.468 -4.074 -12.022 1.00 46.59 136 ARG A CA 1
ATOM 1140 C C . ARG A 1 136 ? 20.540 -3.399 -11.152 1.00 46.59 136 ARG A C 1
ATOM 1142 O O . ARG A 1 136 ? 20.315 -3.174 -9.966 1.00 46.59 136 ARG A O 1
ATOM 1149 N N . GLU A 1 137 ? 21.715 -3.124 -11.714 1.00 47.22 137 GLU A N 1
ATOM 1150 C CA . GLU A 1 137 ? 22.911 -2.787 -10.946 1.00 47.22 137 GLU A CA 1
ATOM 1151 C C . GLU A 1 137 ? 23.315 -1.309 -10.998 1.00 47.22 137 GLU A C 1
ATOM 1153 O O . GLU A 1 137 ? 24.295 -0.990 -10.338 1.00 47.22 137 GLU A O 1
ATOM 1158 N N . GLU A 1 138 ? 22.595 -0.397 -11.665 1.00 51.94 138 GLU A N 1
ATOM 1159 C CA . GLU A 1 138 ? 22.969 1.038 -11.659 1.00 51.94 138 GLU A CA 1
ATOM 1160 C C . GLU A 1 138 ? 21.939 2.023 -11.092 1.00 51.94 138 GLU A C 1
ATOM 1162 O O . GLU A 1 138 ? 22.368 3.024 -10.529 1.00 51.94 138 GLU A O 1
ATOM 1167 N N . ASP A 1 139 ? 20.641 1.720 -11.034 1.00 51.81 139 ASP A N 1
ATOM 1168 C CA . ASP A 1 139 ? 19.672 2.686 -10.491 1.00 51.81 139 ASP A CA 1
ATOM 1169 C C . ASP A 1 139 ? 19.055 2.199 -9.170 1.00 51.81 139 ASP A C 1
ATOM 1171 O O . ASP A 1 139 ? 18.078 1.451 -9.144 1.00 51.81 139 ASP A O 1
ATOM 1175 N N . ILE A 1 140 ? 19.626 2.638 -8.039 1.00 55.91 140 ILE A N 1
ATOM 1176 C CA . ILE A 1 140 ? 18.929 2.630 -6.743 1.00 55.91 140 ILE A CA 1
ATOM 1177 C C . ILE A 1 140 ? 17.978 3.842 -6.768 1.00 55.91 140 ILE A C 1
ATOM 1179 O O . ILE A 1 140 ? 18.469 4.967 -6.669 1.00 55.91 140 ILE A O 1
ATOM 1183 N N . PRO A 1 141 ? 16.642 3.692 -6.859 1.00 54.59 141 PRO A N 1
ATOM 1184 C CA . PRO A 1 141 ? 15.752 4.819 -7.163 1.00 54.59 141 PRO A CA 1
ATOM 1185 C C . PRO A 1 141 ? 15.498 5.788 -5.990 1.00 54.59 141 PRO A C 1
ATOM 1187 O O . PRO A 1 141 ? 14.550 6.563 -6.039 1.00 54.59 141 PRO A O 1
ATOM 1190 N N . PHE A 1 142 ? 16.303 5.754 -4.922 1.00 56.41 142 PHE A N 1
ATOM 1191 C CA . PHE A 1 142 ? 16.008 6.462 -3.665 1.00 56.41 142 PHE A CA 1
ATOM 1192 C C . PHE A 1 142 ? 17.225 7.091 -2.969 1.00 56.41 142 PHE A C 1
ATOM 1194 O O . PHE A 1 142 ? 17.161 7.378 -1.778 1.00 56.41 142 PHE A O 1
ATOM 1201 N N . GLY A 1 143 ? 18.347 7.302 -3.667 1.00 56.25 143 GLY A N 1
ATOM 1202 C CA . GLY A 1 143 ? 19.485 8.035 -3.088 1.00 56.25 143 GLY A CA 1
ATOM 1203 C C . GLY A 1 143 ? 20.102 7.389 -1.837 1.00 56.25 143 GLY A C 1
ATOM 1204 O O . GLY A 1 143 ? 20.635 8.090 -0.981 1.00 56.25 143 GLY A O 1
ATOM 1205 N N . LEU A 1 144 ? 20.029 6.058 -1.696 1.00 56.97 144 LEU A N 1
ATOM 1206 C CA . LEU A 1 144 ? 20.734 5.356 -0.623 1.00 56.97 144 LEU A CA 1
ATOM 120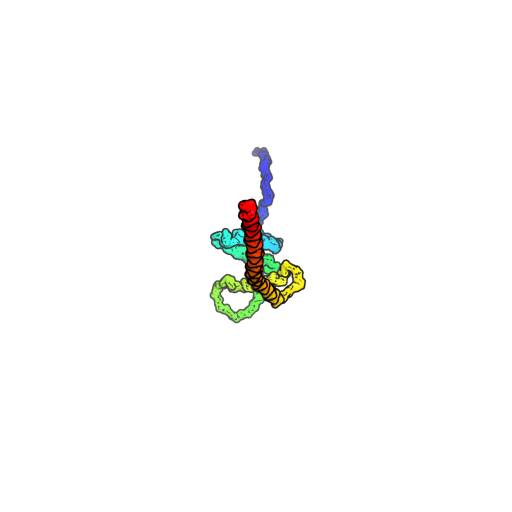7 C C . LEU A 1 144 ? 22.223 5.235 -0.973 1.00 56.97 144 LEU A C 1
ATOM 1209 O O . LEU A 1 144 ? 22.582 4.601 -1.964 1.00 56.97 144 LEU A O 1
ATOM 1213 N N . ASN A 1 145 ? 23.088 5.764 -0.105 1.00 63.22 145 ASN A N 1
ATOM 1214 C CA . ASN A 1 145 ? 24.552 5.703 -0.240 1.00 63.22 145 ASN A CA 1
ATOM 1215 C C . ASN A 1 145 ? 25.131 4.277 -0.115 1.00 63.22 145 ASN A C 1
ATOM 1217 O O . ASN A 1 145 ? 26.313 4.062 -0.373 1.00 63.22 145 ASN A O 1
ATOM 1221 N N . HIS A 1 146 ? 24.322 3.293 0.293 1.00 67.75 146 HIS A N 1
ATOM 1222 C CA . HIS A 1 146 ? 24.747 1.907 0.456 1.00 67.75 146 HIS A CA 1
ATOM 1223 C C . HIS A 1 146 ? 23.637 0.938 0.046 1.00 67.75 146 HIS A C 1
ATOM 1225 O O . HIS A 1 146 ? 22.470 1.128 0.394 1.00 67.75 146 HIS A O 1
ATOM 1231 N N . ARG A 1 147 ? 24.002 -0.130 -0.674 1.00 62.53 147 ARG A N 1
ATOM 1232 C CA . ARG A 1 147 ? 23.070 -1.215 -0.997 1.00 62.53 147 ARG A CA 1
ATOM 1233 C C . ARG A 1 147 ? 22.894 -2.084 0.240 1.00 62.53 147 ARG A C 1
ATOM 1235 O O . ARG A 1 147 ? 23.873 -2.711 0.646 1.00 62.53 147 ARG A O 1
ATOM 1242 N N . PRO A 1 148 ? 21.693 -2.160 0.838 1.00 74.81 148 PRO A N 1
ATOM 1243 C CA . PRO A 1 148 ? 21.482 -3.081 1.939 1.00 74.81 148 PRO A CA 1
ATOM 1244 C C . PRO A 1 148 ? 21.764 -4.501 1.450 1.00 74.81 148 PRO A C 1
ATOM 1246 O O . PRO A 1 148 ? 21.382 -4.886 0.338 1.00 74.81 148 PRO A O 1
ATOM 1249 N N . SER A 1 149 ? 22.458 -5.284 2.275 1.00 84.50 149 SER A N 1
ATOM 1250 C CA . SER A 1 149 ? 22.695 -6.686 1.956 1.00 84.50 149 SER A CA 1
ATOM 1251 C C . SER A 1 149 ? 21.350 -7.395 1.773 1.00 84.50 149 SER A C 1
ATOM 1253 O O . SER A 1 149 ? 20.357 -7.052 2.421 1.00 84.50 149 SER A O 1
ATOM 1255 N N . LYS A 1 150 ? 21.299 -8.412 0.908 1.00 85.62 150 LYS A N 1
ATOM 1256 C CA . LYS A 1 150 ? 20.072 -9.204 0.708 1.00 85.62 150 LYS A CA 1
ATOM 1257 C C . LYS A 1 150 ? 19.534 -9.748 2.038 1.00 85.62 150 LYS A C 1
ATOM 1259 O O . LYS A 1 150 ? 18.326 -9.788 2.232 1.00 85.62 150 LYS A O 1
ATOM 1264 N N . ALA A 1 151 ? 20.431 -10.088 2.966 1.00 87.94 151 ALA A N 1
ATOM 1265 C CA . ALA A 1 151 ? 20.081 -10.502 4.318 1.00 87.94 151 ALA A CA 1
ATOM 1266 C C . ALA A 1 151 ? 19.380 -9.379 5.100 1.00 87.94 151 ALA A C 1
ATOM 1268 O O . ALA A 1 151 ? 18.330 -9.618 5.683 1.00 87.94 151 ALA A O 1
ATOM 1269 N N . THR A 1 152 ? 19.896 -8.147 5.057 1.00 88.00 152 THR A N 1
ATOM 1270 C CA . THR A 1 152 ? 19.294 -6.976 5.721 1.00 88.00 152 THR A CA 1
ATOM 1271 C C . THR A 1 152 ? 17.856 -6.739 5.265 1.00 88.00 152 THR A C 1
ATOM 1273 O O . THR A 1 152 ? 16.987 -6.508 6.097 1.00 88.00 152 THR A O 1
ATOM 1276 N N . ILE A 1 153 ? 17.587 -6.851 3.961 1.00 87.88 153 ILE A N 1
ATOM 1277 C CA . ILE A 1 153 ? 16.231 -6.688 3.416 1.00 87.88 153 ILE A CA 1
ATOM 1278 C C . ILE A 1 153 ? 15.291 -7.749 4.006 1.00 87.88 153 ILE A C 1
ATOM 1280 O O . ILE A 1 153 ? 14.214 -7.415 4.494 1.00 87.88 153 ILE A O 1
ATOM 1284 N N . VAL A 1 154 ? 15.720 -9.015 4.018 1.00 93.44 154 VAL A N 1
ATOM 1285 C CA . VAL A 1 154 ? 14.932 -10.124 4.576 1.00 93.44 154 VAL A CA 1
ATOM 1286 C C . VAL A 1 154 ? 14.687 -9.930 6.076 1.00 93.44 154 VAL A C 1
ATOM 1288 O O . VAL A 1 154 ? 13.556 -10.096 6.529 1.00 93.44 154 VAL A O 1
ATOM 1291 N N . PHE A 1 155 ? 15.698 -9.505 6.838 1.00 94.56 155 PHE A N 1
ATOM 1292 C CA . PHE A 1 155 ? 15.545 -9.200 8.263 1.00 94.56 155 PHE A CA 1
ATOM 1293 C C . PHE A 1 155 ? 14.541 -8.071 8.510 1.00 94.56 155 PHE A C 1
ATOM 1295 O O . PHE A 1 155 ? 13.671 -8.214 9.366 1.00 94.56 155 PHE A O 1
ATOM 1302 N N . CYS A 1 156 ? 14.597 -6.984 7.738 1.00 92.88 156 CYS A N 1
ATOM 1303 C CA . CYS A 1 156 ? 13.615 -5.905 7.836 1.00 92.88 156 CYS A CA 1
ATOM 1304 C C . CYS A 1 156 ? 12.191 -6.401 7.541 1.00 92.88 156 CYS A C 1
ATOM 1306 O O . CYS A 1 156 ? 11.270 -6.065 8.281 1.00 92.88 156 CYS A O 1
ATOM 1308 N N . CYS A 1 157 ? 12.001 -7.241 6.519 1.00 93.81 157 CYS A N 1
ATOM 1309 C CA . CYS A 1 157 ? 10.690 -7.820 6.212 1.00 93.81 157 CYS A CA 1
ATOM 1310 C C . CYS A 1 157 ? 10.158 -8.702 7.350 1.00 93.81 157 CYS A C 1
ATOM 1312 O O . CYS A 1 157 ? 8.984 -8.599 7.698 1.00 93.81 157 CYS A O 1
ATOM 1314 N N . ILE A 1 158 ? 11.015 -9.529 7.958 1.00 96.38 158 ILE A N 1
ATOM 1315 C CA . ILE A 1 158 ? 10.635 -10.373 9.100 1.00 96.38 158 ILE A CA 1
ATOM 1316 C C . ILE A 1 158 ? 10.235 -9.503 10.296 1.00 96.38 158 ILE A C 1
ATOM 1318 O O . ILE A 1 158 ? 9.194 -9.743 10.901 1.00 96.38 158 ILE A O 1
ATOM 1322 N N . ILE A 1 159 ? 11.010 -8.460 10.610 1.00 96.50 159 ILE A N 1
ATOM 1323 C CA . ILE A 1 159 ? 10.701 -7.545 11.717 1.00 96.50 159 ILE A CA 1
ATOM 1324 C C . ILE A 1 159 ? 9.355 -6.852 11.487 1.00 96.50 159 ILE A C 1
ATOM 1326 O O . ILE A 1 159 ? 8.518 -6.839 12.386 1.00 96.50 159 ILE A O 1
ATOM 1330 N N . LEU A 1 160 ? 9.110 -6.325 10.285 1.00 95.31 160 LEU A N 1
ATOM 1331 C CA . LEU A 1 160 ? 7.843 -5.666 9.957 1.00 95.31 160 LEU A CA 1
ATOM 1332 C C . LEU A 1 160 ? 6.651 -6.628 10.050 1.00 95.31 160 LEU A C 1
ATOM 1334 O O . LEU A 1 160 ? 5.605 -6.251 10.577 1.00 95.31 160 LEU A O 1
ATOM 1338 N N . ALA A 1 161 ? 6.811 -7.876 9.601 1.00 96.62 161 ALA A N 1
ATOM 1339 C CA . ALA A 1 161 ? 5.773 -8.898 9.721 1.00 96.62 161 ALA A CA 1
ATOM 1340 C C . ALA A 1 161 ? 5.468 -9.232 11.190 1.00 96.62 161 ALA A C 1
ATOM 1342 O O . ALA A 1 161 ? 4.302 -9.292 11.579 1.00 96.62 161 ALA A O 1
ATOM 1343 N N . LEU A 1 162 ? 6.502 -9.377 12.025 1.00 97.25 162 LEU A N 1
ATOM 1344 C CA . LEU A 1 162 ? 6.336 -9.623 13.458 1.00 97.25 162 LEU A CA 1
ATOM 1345 C C . LEU A 1 162 ? 5.677 -8.436 14.165 1.00 97.25 162 LEU A C 1
ATOM 1347 O O . LEU A 1 162 ? 4.761 -8.644 14.954 1.00 97.25 162 LEU A O 1
ATOM 1351 N N . MET A 1 163 ? 6.078 -7.200 13.855 1.00 96.50 163 MET A N 1
ATOM 1352 C CA . MET A 1 163 ? 5.441 -6.000 14.408 1.00 96.50 163 MET A CA 1
ATOM 1353 C C . MET A 1 163 ? 3.973 -5.871 13.984 1.00 96.50 163 MET A C 1
ATOM 1355 O O . MET A 1 163 ? 3.130 -5.463 14.781 1.00 96.50 163 MET A O 1
ATOM 1359 N N . SER A 1 164 ? 3.649 -6.243 12.744 1.00 95.12 164 SER A N 1
ATOM 1360 C CA . SER A 1 164 ? 2.265 -6.267 12.268 1.00 95.12 164 SER A CA 1
ATOM 1361 C C . SER A 1 164 ? 1.437 -7.315 13.018 1.00 95.12 164 SER A C 1
ATOM 1363 O O . SER A 1 164 ? 0.345 -7.010 13.496 1.00 95.12 164 SER A O 1
ATOM 1365 N N . PHE A 1 165 ? 1.984 -8.518 13.207 1.00 97.12 165 PHE A N 1
ATOM 1366 C CA . PHE A 1 165 ? 1.315 -9.592 13.937 1.00 97.12 165 PHE A CA 1
ATOM 1367 C C . PHE A 1 165 ? 1.112 -9.257 15.422 1.00 97.12 165 PHE A C 1
ATOM 1369 O O . PHE A 1 165 ? 0.029 -9.484 15.961 1.00 97.12 165 PHE A O 1
ATOM 1376 N N . THR A 1 166 ? 2.108 -8.670 16.095 1.00 95.56 166 THR A N 1
ATOM 1377 C CA . THR A 1 166 ? 1.968 -8.269 17.504 1.00 95.56 166 THR A CA 1
ATOM 1378 C C . THR A 1 166 ? 0.921 -7.177 17.679 1.00 95.56 166 THR A C 1
ATOM 1380 O O . THR A 1 166 ? 0.127 -7.260 18.613 1.00 95.56 166 THR A O 1
ATOM 1383 N N . MET A 1 167 ? 0.851 -6.203 16.766 1.00 92.31 167 MET A N 1
ATOM 1384 C CA . MET A 1 167 ? -0.199 -5.181 16.781 1.00 92.31 167 MET A CA 1
ATOM 1385 C C . MET A 1 167 ? -1.588 -5.782 16.557 1.00 92.31 167 MET A C 1
ATOM 1387 O O . MET A 1 167 ? -2.511 -5.476 17.310 1.00 92.31 167 MET A O 1
ATOM 1391 N N . GLN A 1 168 ? -1.743 -6.689 15.590 1.00 92.62 168 GLN A N 1
ATOM 1392 C CA . GLN A 1 168 ? -3.009 -7.398 15.377 1.00 92.62 168 GLN A CA 1
ATOM 1393 C C . GLN A 1 168 ? -3.430 -8.195 16.624 1.00 92.62 168 GLN A C 1
ATOM 1395 O O . GLN A 1 168 ? -4.581 -8.108 17.052 1.00 92.62 168 GLN A O 1
ATOM 1400 N N . MET A 1 169 ? -2.493 -8.902 17.264 1.00 92.06 169 MET A N 1
ATOM 1401 C CA . MET A 1 169 ? -2.741 -9.635 18.511 1.00 92.06 169 MET A CA 1
ATOM 1402 C C . MET A 1 169 ? -3.106 -8.711 19.681 1.00 92.06 169 MET A C 1
ATOM 1404 O O . MET A 1 169 ? -4.014 -9.034 20.451 1.00 92.06 169 MET A O 1
ATOM 1408 N N . MET A 1 170 ? -2.443 -7.556 19.817 1.00 90.44 170 MET A N 1
ATOM 1409 C CA . MET A 1 170 ? -2.787 -6.558 20.835 1.00 90.44 170 MET A CA 1
ATOM 1410 C C . MET A 1 170 ? -4.198 -6.009 20.630 1.00 90.44 170 MET A C 1
ATOM 1412 O O . MET A 1 170 ? -4.932 -5.921 21.606 1.00 90.44 170 MET A O 1
ATOM 1416 N N . VAL A 1 171 ? -4.600 -5.710 19.390 1.00 93.44 171 VAL A N 1
ATOM 1417 C CA . VAL A 1 171 ? -5.946 -5.196 19.072 1.00 93.44 171 VAL A CA 1
ATOM 1418 C C . VAL A 1 171 ? -7.035 -6.231 19.372 1.00 93.44 171 VAL A C 1
ATOM 1420 O O . VAL A 1 171 ? -8.068 -5.906 19.957 1.00 93.44 171 VAL A O 1
ATOM 1423 N N . VAL A 1 172 ? -6.821 -7.503 19.022 1.00 91.94 172 VAL A N 1
ATOM 1424 C CA . VAL A 1 172 ? -7.779 -8.571 19.358 1.00 91.94 172 VAL A CA 1
ATOM 1425 C C . VAL A 1 172 ? -7.905 -8.722 20.878 1.00 91.94 172 VAL A C 1
ATOM 1427 O O . VAL A 1 172 ? -9.016 -8.787 21.410 1.00 91.94 172 VAL A O 1
ATOM 1430 N N . ARG A 1 173 ? -6.775 -8.713 21.594 1.00 90.56 173 ARG A N 1
ATOM 1431 C CA . ARG A 1 173 ? -6.751 -8.834 23.056 1.00 90.56 173 ARG A CA 1
ATOM 1432 C C . ARG A 1 173 ? -7.343 -7.610 23.759 1.00 90.56 173 ARG A C 1
ATOM 1434 O O . ARG A 1 173 ? -8.033 -7.782 24.762 1.00 90.56 173 ARG A O 1
ATOM 1441 N N . SER A 1 174 ? -7.111 -6.399 23.251 1.00 84.12 174 SER A N 1
ATOM 1442 C CA . SER A 1 174 ? -7.667 -5.168 23.823 1.00 84.12 174 SER A CA 1
ATOM 1443 C C . SER A 1 174 ? -9.185 -5.160 23.709 1.00 84.12 174 SER A C 1
ATOM 1445 O O . SER A 1 174 ? -9.860 -4.901 24.696 1.00 84.12 174 SER A O 1
ATOM 1447 N N . ASN A 1 175 ? -9.725 -5.559 22.554 1.00 84.69 175 ASN A N 1
ATOM 1448 C CA . ASN A 1 175 ? -11.170 -5.654 22.351 1.00 84.69 175 ASN A CA 1
ATOM 1449 C C . ASN A 1 175 ? -11.827 -6.647 23.321 1.00 84.69 175 ASN A C 1
ATOM 1451 O O . ASN A 1 175 ? -12.910 -6.384 23.842 1.00 84.69 175 ASN A O 1
ATOM 1455 N N . GLN A 1 176 ? -11.175 -7.781 23.589 1.00 86.62 176 GLN A N 1
ATOM 1456 C CA . GLN A 1 176 ? -11.675 -8.764 24.550 1.00 86.62 176 GLN A CA 1
ATOM 1457 C C . GLN A 1 176 ? -11.633 -8.235 25.991 1.00 86.62 176 GLN A C 1
ATOM 1459 O O . GLN A 1 176 ? -12.584 -8.434 26.744 1.00 86.62 176 GLN A O 1
ATOM 1464 N N . MET A 1 177 ? -10.563 -7.529 26.365 1.00 82.44 177 MET A N 1
ATOM 1465 C CA . MET A 1 177 ? -10.430 -6.928 27.694 1.00 82.44 177 MET A CA 1
ATOM 1466 C C . MET A 1 177 ? -11.479 -5.838 27.935 1.00 82.44 177 MET A C 1
ATOM 1468 O O . MET A 1 177 ? -12.068 -5.811 29.009 1.00 82.44 177 MET A O 1
ATOM 1472 N N . THR A 1 178 ? -11.774 -5.007 26.929 1.00 85.06 178 THR A N 1
ATOM 1473 C CA . THR A 1 178 ? -12.841 -3.996 27.008 1.00 85.06 178 THR A CA 1
ATOM 1474 C C . THR A 1 178 ? -14.218 -4.625 27.221 1.00 85.06 178 THR A C 1
ATOM 1476 O O . THR A 1 178 ? -15.039 -4.093 27.958 1.00 85.06 178 THR A O 1
ATOM 1479 N N . ARG A 1 179 ? -14.496 -5.788 26.617 1.00 87.56 179 ARG A N 1
ATOM 1480 C CA . ARG A 1 179 ? -15.767 -6.494 26.851 1.00 87.56 179 ARG A CA 1
ATOM 1481 C C . ARG A 1 179 ? -15.886 -6.978 28.294 1.00 87.56 179 ARG A C 1
ATOM 1483 O O . ARG A 1 179 ? -16.908 -6.736 28.922 1.00 87.56 179 ARG A O 1
ATOM 1490 N N . LEU A 1 180 ? -14.822 -7.590 28.817 1.00 89.88 180 LEU A N 1
ATOM 1491 C CA . LEU A 1 180 ? -14.782 -8.059 30.204 1.00 89.88 180 LEU A CA 1
ATOM 1492 C C . LEU A 1 180 ? -14.878 -6.905 31.210 1.00 89.88 180 LEU A C 1
ATOM 1494 O O . LEU A 1 180 ? -15.543 -7.049 32.230 1.00 89.88 180 LEU A O 1
ATOM 1498 N N . SER A 1 181 ? -14.241 -5.760 30.935 1.00 88.19 181 SER A N 1
ATOM 1499 C CA . SER A 1 181 ? -14.352 -4.587 31.810 1.00 88.19 181 SER A CA 1
ATOM 1500 C C . SER A 1 181 ? -15.770 -4.029 31.838 1.00 88.19 181 SER A C 1
ATOM 1502 O O . SER A 1 181 ? -16.256 -3.689 32.910 1.00 88.19 181 SER A O 1
ATOM 1504 N N . ASN A 1 182 ? -16.440 -3.975 30.684 1.00 90.31 182 ASN A N 1
ATOM 1505 C CA . ASN A 1 182 ? -17.803 -3.456 30.593 1.00 90.31 182 ASN A CA 1
ATOM 1506 C C . ASN A 1 182 ? -18.802 -4.374 31.310 1.00 90.31 182 ASN A C 1
ATOM 1508 O O . ASN A 1 182 ? -19.668 -3.888 32.029 1.00 90.31 182 ASN A O 1
ATOM 1512 N N . GLU A 1 183 ? -18.654 -5.694 31.168 1.00 93.62 183 GLU A N 1
ATOM 1513 C CA . GLU A 1 183 ? -19.486 -6.671 31.884 1.00 93.62 183 GLU A CA 1
ATOM 1514 C C . GLU A 1 183 ? -19.267 -6.582 33.404 1.00 93.62 183 GLU A C 1
ATOM 1516 O O . GLU A 1 183 ? -20.220 -6.563 34.183 1.00 93.62 183 GLU A O 1
ATOM 1521 N N . ALA A 1 184 ? -18.014 -6.429 33.847 1.00 92.62 184 ALA A N 1
ATOM 1522 C CA . ALA A 1 184 ? -17.714 -6.196 35.257 1.00 92.62 184 ALA A CA 1
ATOM 1523 C C . ALA A 1 184 ? -18.342 -4.887 35.776 1.00 92.62 184 ALA A C 1
ATOM 1525 O O . ALA A 1 184 ? -18.883 -4.862 36.882 1.00 92.62 184 ALA A O 1
ATOM 1526 N N . GLU A 1 185 ? -18.321 -3.813 34.984 1.00 93.06 185 GLU A N 1
ATOM 1527 C CA . GLU A 1 185 ? -18.959 -2.542 35.340 1.00 93.06 185 GLU A CA 1
ATOM 1528 C C . GLU A 1 185 ? -20.487 -2.671 35.445 1.00 93.06 185 GLU A C 1
ATOM 1530 O O . GLU A 1 185 ? -21.085 -2.150 36.388 1.00 93.06 185 GLU A O 1
ATOM 1535 N N . GLU A 1 186 ? -21.118 -3.425 34.542 1.00 95.75 186 GLU A N 1
ATOM 1536 C CA . GLU A 1 186 ? -22.558 -3.695 34.569 1.00 95.75 186 GLU A CA 1
ATOM 1537 C C . GLU A 1 186 ? -22.970 -4.444 35.843 1.00 95.75 186 GLU A C 1
ATOM 1539 O O . GLU A 1 186 ? -23.883 -4.009 36.550 1.00 95.75 186 GLU A O 1
ATOM 1544 N N . THR A 1 187 ? -22.239 -5.504 36.206 1.00 92.56 187 THR A N 1
ATOM 1545 C CA . THR A 1 187 ? -22.514 -6.249 37.447 1.00 92.56 187 THR A CA 1
ATOM 1546 C C . THR A 1 187 ? -22.373 -5.372 38.695 1.00 92.56 187 THR A C 1
ATOM 1548 O O . THR A 1 187 ? -23.190 -5.455 39.617 1.00 92.56 187 THR A O 1
ATOM 1551 N N . LEU A 1 188 ? -21.374 -4.483 38.731 1.00 94.12 188 LEU A N 1
ATOM 1552 C CA . LEU A 1 188 ? -21.166 -3.562 39.848 1.00 94.12 188 LEU A CA 1
ATOM 1553 C C . LEU A 1 188 ? -22.298 -2.534 39.937 1.00 94.12 188 LEU A C 1
ATOM 1555 O O . LEU A 1 188 ? -22.821 -2.286 41.029 1.00 94.12 188 LEU A O 1
ATOM 1559 N N . ASN A 1 189 ? -22.703 -1.963 38.801 1.00 95.19 189 ASN A N 1
ATOM 1560 C CA . ASN A 1 189 ? -23.816 -1.022 38.733 1.00 95.19 189 ASN A CA 1
ATOM 1561 C C . ASN A 1 189 ? -25.124 -1.669 39.196 1.00 95.19 189 ASN A C 1
ATOM 1563 O O . ASN A 1 189 ? -25.854 -1.068 39.985 1.00 95.19 189 ASN A O 1
ATOM 1567 N N . GLU A 1 190 ? -25.382 -2.919 38.812 1.00 95.38 190 GLU A N 1
ATOM 1568 C CA . GLU A 1 190 ? -26.566 -3.647 39.260 1.00 95.38 190 GLU A CA 1
ATOM 1569 C C . GLU A 1 190 ? -26.576 -3.854 40.784 1.00 95.38 190 GLU A C 1
ATOM 1571 O O . GLU A 1 190 ? -27.578 -3.574 41.453 1.00 95.38 190 GLU A O 1
ATOM 1576 N N . VAL A 1 191 ? -25.459 -4.309 41.363 1.00 93.81 191 VAL A N 1
ATOM 1577 C CA . VAL A 1 191 ? -25.328 -4.483 42.820 1.00 93.81 191 VAL A CA 1
ATOM 1578 C C . VAL A 1 191 ? -25.538 -3.151 43.542 1.00 93.81 191 VAL A C 1
ATOM 1580 O O . VAL A 1 191 ? -26.258 -3.095 44.545 1.00 93.81 191 VAL A O 1
ATOM 1583 N N . ARG A 1 192 ? -24.974 -2.061 43.011 1.00 94.19 192 ARG A N 1
ATOM 1584 C CA . ARG A 1 192 ? -25.138 -0.707 43.552 1.00 94.19 192 ARG A CA 1
ATOM 1585 C C . ARG A 1 192 ? -26.591 -0.236 43.505 1.00 94.19 192 ARG A C 1
ATOM 1587 O O . ARG A 1 192 ? -27.089 0.304 44.493 1.00 94.19 192 ARG A O 1
ATOM 1594 N N . GLU A 1 193 ? -27.291 -0.452 42.396 1.00 92.81 193 GLU A N 1
ATOM 1595 C CA . GLU A 1 193 ? -28.709 -0.110 42.282 1.00 92.81 193 GLU A CA 1
ATOM 1596 C C . GLU A 1 193 ? -29.579 -0.913 43.243 1.00 92.81 193 GLU A C 1
ATOM 1598 O O . GLU A 1 193 ? -30.469 -0.349 43.879 1.00 92.81 193 GLU A O 1
ATOM 1603 N N . ARG A 1 194 ? -29.326 -2.220 43.377 1.00 89.88 194 ARG A N 1
ATOM 1604 C CA . ARG A 1 194 ? -30.031 -3.072 44.343 1.00 89.88 194 ARG A CA 1
ATOM 1605 C C . ARG A 1 194 ? -29.832 -2.554 45.767 1.00 89.88 194 ARG A C 1
ATOM 1607 O O . ARG A 1 194 ? -30.809 -2.435 46.501 1.00 89.88 194 ARG A O 1
ATOM 1614 N N . ALA A 1 195 ? -28.606 -2.179 46.136 1.00 89.44 195 ALA A N 1
ATOM 1615 C CA . ALA A 1 195 ? -28.319 -1.584 47.439 1.00 89.44 195 ALA A CA 1
ATOM 1616 C C . ALA A 1 195 ? -29.084 -0.262 47.654 1.00 89.44 195 ALA A C 1
ATOM 1618 O O . ALA A 1 195 ? -29.716 -0.088 48.696 1.00 89.44 195 ALA A O 1
ATOM 1619 N N . ASN A 1 196 ? -29.109 0.627 46.653 1.00 93.38 196 ASN A N 1
ATOM 1620 C CA . ASN A 1 196 ? -29.863 1.884 46.712 1.00 93.38 196 ASN A CA 1
ATOM 1621 C C . ASN A 1 196 ? -31.378 1.662 46.814 1.00 93.38 196 ASN A C 1
ATOM 1623 O O . ASN A 1 196 ? -32.039 2.302 47.629 1.00 93.38 196 ASN A O 1
ATOM 1627 N N . ARG A 1 197 ? -31.945 0.751 46.010 1.00 88.00 197 ARG A N 1
ATOM 1628 C CA . ARG A 1 197 ? -33.374 0.403 46.062 1.00 88.00 197 ARG A CA 1
ATOM 1629 C C . ARG A 1 197 ? -33.744 -0.158 47.427 1.00 88.00 197 ARG A C 1
ATOM 1631 O O . ARG A 1 197 ? -34.710 0.307 48.021 1.00 88.00 197 ARG A O 1
ATOM 1638 N N . ASN A 1 198 ? -32.950 -1.089 47.949 1.00 90.62 198 ASN A N 1
ATOM 1639 C CA . ASN A 1 198 ? -33.183 -1.665 49.269 1.00 90.62 198 ASN A CA 1
ATOM 1640 C C . ASN A 1 198 ? -33.103 -0.596 50.368 1.00 90.62 198 ASN A C 1
ATOM 1642 O O . ASN A 1 198 ? -33.980 -0.547 51.225 1.00 90.62 198 ASN A O 1
ATOM 1646 N N . GLY A 1 199 ? -32.123 0.312 50.307 1.00 92.31 199 GLY A N 1
ATOM 1647 C CA . GLY A 1 199 ? -32.041 1.454 51.223 1.00 92.31 199 GLY A CA 1
ATOM 1648 C C . GLY A 1 199 ? -33.269 2.370 51.147 1.00 92.31 199 GLY A C 1
ATOM 1649 O O . GLY A 1 199 ? -33.860 2.707 52.172 1.00 92.31 199 GLY A O 1
ATOM 1650 N N . ASN A 1 200 ? -33.710 2.713 49.935 1.00 93.69 200 ASN A N 1
ATOM 1651 C CA . ASN A 1 200 ? -34.894 3.546 49.713 1.00 93.69 200 ASN A CA 1
ATOM 1652 C C . ASN A 1 200 ? -36.187 2.877 50.204 1.00 93.69 200 ASN A C 1
ATOM 1654 O O . ASN A 1 200 ? -37.052 3.552 50.758 1.00 93.69 200 ASN A O 1
ATOM 1658 N N . LEU A 1 201 ? -36.327 1.560 50.035 1.00 92.88 201 LEU A N 1
ATOM 1659 C CA . LEU A 1 201 ? -37.477 0.803 50.536 1.00 92.88 201 LEU A CA 1
ATOM 1660 C C . LEU A 1 201 ? -37.541 0.829 52.064 1.00 92.88 201 LEU A C 1
ATOM 1662 O O . LEU A 1 201 ? -38.594 1.130 52.622 1.00 92.88 201 LEU A O 1
ATOM 1666 N N . VAL A 1 202 ? -36.408 0.611 52.736 1.00 90.06 202 VAL A N 1
ATOM 1667 C CA . VAL A 1 202 ? -36.322 0.718 54.201 1.00 90.06 202 VAL A CA 1
ATOM 1668 C C . VAL A 1 202 ? -36.715 2.127 54.662 1.00 90.06 202 VAL A C 1
ATOM 1670 O O . VAL A 1 202 ? -37.477 2.281 55.617 1.00 90.06 202 VAL A O 1
ATOM 1673 N N . GLN A 1 203 ? -36.270 3.166 53.948 1.00 87.88 203 GLN A N 1
ATOM 1674 C CA . GLN A 1 203 ? -36.656 4.551 54.231 1.00 87.88 203 GLN A CA 1
ATOM 1675 C C . GLN A 1 203 ? -38.179 4.759 54.110 1.00 87.88 203 GLN A C 1
ATOM 1677 O O . GLN A 1 203 ? -38.793 5.382 54.980 1.00 87.88 203 GLN A O 1
ATOM 1682 N N . LEU A 1 204 ? -38.803 4.225 53.054 1.00 93.62 204 LEU A N 1
ATOM 1683 C CA . LEU A 1 204 ? -40.248 4.318 52.826 1.00 93.62 204 LEU A CA 1
ATOM 1684 C C . LEU A 1 204 ? -41.055 3.578 53.898 1.00 93.62 204 LEU A C 1
ATOM 1686 O O . LEU A 1 204 ? -42.073 4.096 54.353 1.00 93.62 204 LEU A O 1
ATOM 1690 N N . GLU A 1 205 ? -40.599 2.408 54.346 1.00 94.62 205 GLU A N 1
ATOM 1691 C CA . GLU A 1 205 ? -41.249 1.666 55.431 1.00 94.62 205 GLU A CA 1
ATOM 1692 C C . GLU A 1 205 ? -41.229 2.436 56.753 1.00 94.62 205 GLU A C 1
ATOM 1694 O O . GLU A 1 205 ? -42.245 2.505 57.450 1.00 94.62 205 GLU A O 1
ATOM 1699 N N . ILE A 1 206 ? -40.096 3.063 57.082 1.00 94.38 206 ILE A N 1
ATOM 1700 C CA . ILE A 1 206 ? -39.975 3.913 58.272 1.00 94.38 206 ILE A CA 1
ATOM 1701 C C . ILE A 1 206 ? -40.950 5.091 58.182 1.00 94.38 206 ILE A C 1
ATOM 1703 O O . ILE A 1 206 ? -41.661 5.382 59.147 1.00 94.38 206 ILE A O 1
ATOM 1707 N N . LEU A 1 207 ? -41.004 5.764 57.028 1.00 95.69 207 LEU A N 1
ATOM 1708 C CA . LEU A 1 207 ? -41.930 6.876 56.804 1.00 95.69 207 LEU A CA 1
ATOM 1709 C C . LEU A 1 207 ? -43.387 6.428 56.931 1.00 95.69 207 LEU A C 1
ATOM 1711 O O . LEU A 1 207 ? -44.180 7.101 57.588 1.00 95.69 207 LEU A O 1
ATOM 1715 N N . ARG A 1 208 ? -43.725 5.264 56.373 1.00 96.31 208 ARG A N 1
ATOM 1716 C CA . ARG A 1 208 ? -45.065 4.687 56.461 1.00 96.31 208 ARG A CA 1
ATOM 1717 C C . ARG A 1 208 ? -45.474 4.408 57.909 1.00 96.31 208 ARG A C 1
ATOM 1719 O O . ARG A 1 208 ? -46.562 4.818 58.307 1.00 96.31 208 ARG A O 1
ATOM 1726 N N . LYS A 1 209 ? -44.606 3.779 58.712 1.00 96.62 209 LYS A N 1
ATOM 1727 C CA . LYS A 1 209 ? -44.876 3.527 60.142 1.00 96.62 209 LYS A CA 1
ATOM 1728 C C . LYS A 1 209 ? -45.122 4.819 60.914 1.00 96.62 209 LYS A C 1
ATOM 1730 O O . LYS A 1 209 ? -46.103 4.910 61.645 1.00 96.62 209 LYS A O 1
ATOM 1735 N N . LYS A 1 210 ? -44.292 5.844 60.696 1.00 96.00 210 LYS A N 1
ATOM 1736 C CA . LYS A 1 210 ? -44.478 7.161 61.331 1.00 96.00 210 LYS A CA 1
ATOM 1737 C C . LYS A 1 210 ? -45.823 7.795 60.971 1.00 96.00 210 LYS A C 1
ATOM 1739 O O . LYS A 1 210 ? -46.451 8.413 61.829 1.00 96.00 210 LYS A O 1
ATOM 1744 N N . PHE A 1 211 ? -46.269 7.632 59.726 1.00 97.88 211 PHE A N 1
ATOM 1745 C CA . PHE A 1 211 ? -47.568 8.128 59.272 1.00 97.88 211 PHE A CA 1
ATOM 1746 C C . PHE A 1 211 ? -48.731 7.392 59.961 1.00 97.88 211 PHE A C 1
ATOM 1748 O O . PHE A 1 211 ? -49.693 8.018 60.405 1.00 97.88 211 PHE A O 1
ATOM 1755 N N . GLU A 1 212 ? -48.633 6.068 60.114 1.00 97.31 212 GLU A N 1
ATOM 1756 C CA . GLU A 1 212 ? -49.629 5.265 60.838 1.00 97.31 212 GLU A CA 1
ATOM 1757 C C . GLU A 1 212 ? -49.669 5.610 62.339 1.00 97.31 212 GLU A C 1
ATOM 1759 O O . GLU A 1 212 ? -50.753 5.774 62.899 1.00 97.31 212 GLU A O 1
ATOM 1764 N N . GLU A 1 213 ? -48.514 5.822 62.977 1.00 96.69 213 GLU A N 1
ATOM 1765 C CA . GLU A 1 213 ? -48.417 6.289 64.370 1.00 96.69 213 GLU A CA 1
ATOM 1766 C C . GLU A 1 213 ? -49.035 7.680 64.569 1.00 96.69 213 GLU A C 1
ATOM 1768 O O . GLU A 1 213 ? -49.675 7.946 65.588 1.00 96.69 213 GLU A O 1
ATOM 1773 N N . GLN A 1 214 ? -48.841 8.600 63.618 1.00 95.81 214 GLN A N 1
ATOM 1774 C CA . GLN A 1 214 ? -49.499 9.909 63.657 1.00 95.81 214 GLN A CA 1
ATOM 1775 C C . GLN A 1 214 ? -51.019 9.765 63.589 1.00 95.81 214 GLN A C 1
ATOM 1777 O O . GLN A 1 214 ? -51.717 10.307 64.444 1.00 95.81 214 GLN A O 1
ATOM 1782 N N . LYS A 1 215 ? -51.524 8.960 62.651 1.00 97.38 215 LYS A N 1
ATOM 1783 C CA . LYS A 1 215 ? -52.960 8.700 62.516 1.00 97.38 215 LYS A CA 1
ATOM 17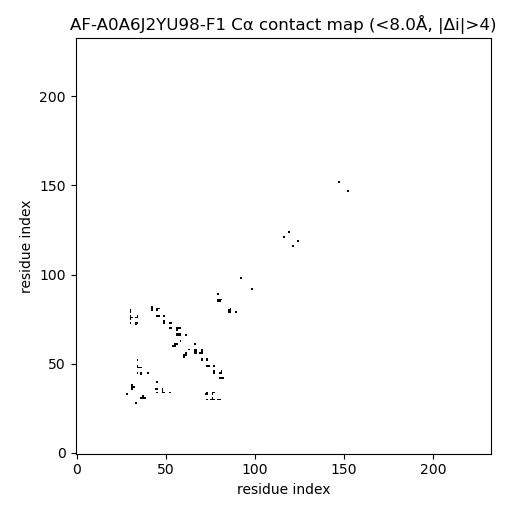84 C C . LYS A 1 215 ? -53.558 8.058 63.772 1.00 97.38 215 LYS A C 1
ATOM 1786 O O . LYS A 1 215 ? -54.671 8.397 64.168 1.00 97.38 215 LYS A O 1
ATOM 1791 N N . GLN A 1 216 ? -52.833 7.141 64.417 1.00 96.56 216 GLN A N 1
ATOM 1792 C CA . GLN A 1 216 ? -53.264 6.541 65.683 1.00 96.56 216 GLN A CA 1
ATOM 1793 C C . GLN A 1 216 ? -53.338 7.571 66.811 1.00 96.56 216 GLN A C 1
ATOM 1795 O O . GLN A 1 216 ? -54.338 7.596 67.526 1.00 96.56 216 GLN A O 1
ATOM 1800 N N . ARG A 1 217 ? -52.335 8.450 66.936 1.00 96.50 217 ARG A N 1
ATOM 1801 C CA . ARG A 1 217 ? -52.339 9.535 67.930 1.00 96.50 217 ARG A CA 1
ATOM 1802 C C . ARG A 1 217 ? -53.499 10.500 67.728 1.00 96.50 217 ARG A C 1
ATOM 1804 O O . ARG A 1 217 ? -54.155 10.862 68.699 1.00 96.50 217 ARG A O 1
ATOM 1811 N N . GLU A 1 218 ? -53.788 10.883 66.488 1.00 96.88 218 GLU A N 1
ATOM 1812 C CA . GLU A 1 218 ? -54.955 11.716 66.178 1.00 96.88 218 GLU A CA 1
ATOM 1813 C C . GLU A 1 218 ? -56.262 11.016 66.553 1.00 96.88 218 GLU A C 1
ATOM 1815 O O . GLU A 1 218 ? -57.120 11.610 67.203 1.00 96.88 218 GLU A O 1
ATOM 1820 N N . LEU A 1 219 ? -56.408 9.734 66.208 1.00 97.06 219 LEU A N 1
ATOM 1821 C CA . LEU A 1 219 ? -57.594 8.958 66.566 1.00 97.06 219 LEU A CA 1
ATOM 1822 C C . LEU A 1 219 ? -57.762 8.839 68.089 1.00 97.06 219 LEU A C 1
ATOM 1824 O O . LEU A 1 219 ? -58.875 8.930 68.606 1.00 97.06 219 LEU A O 1
ATOM 1828 N N . GLU A 1 220 ? -56.670 8.616 68.817 1.00 96.56 220 GLU A N 1
ATOM 1829 C CA . GLU A 1 220 ? -56.675 8.528 70.276 1.00 96.56 220 GLU A CA 1
ATOM 1830 C C . GLU A 1 220 ? -57.028 9.872 70.922 1.00 96.56 220 GLU A C 1
ATOM 1832 O O . GLU A 1 220 ? -57.859 9.921 71.833 1.00 96.56 220 GLU A O 1
ATOM 1837 N N . TYR A 1 221 ? -56.479 10.966 70.391 1.00 95.19 221 TYR A N 1
ATOM 1838 C CA . TYR A 1 221 ? -56.835 12.325 70.779 1.00 95.19 221 TYR A CA 1
ATOM 1839 C C . TYR A 1 221 ? -58.329 12.600 70.566 1.00 95.19 221 TYR A C 1
ATOM 1841 O O . TYR A 1 221 ? -59.007 13.031 71.501 1.00 95.19 221 TYR A O 1
ATOM 1849 N N . LEU A 1 222 ? -58.881 12.264 69.397 1.00 94.94 222 LEU A N 1
ATOM 1850 C CA . LEU A 1 222 ? -60.313 12.408 69.115 1.00 94.94 222 LEU A CA 1
ATOM 1851 C C . LEU A 1 222 ? -61.180 11.583 70.079 1.00 94.94 222 LEU A C 1
ATOM 1853 O O . LEU A 1 222 ? -62.120 12.117 70.668 1.00 94.94 222 LEU A O 1
ATOM 1857 N N . LYS A 1 223 ? -60.821 10.319 70.338 1.00 95.19 223 LYS A N 1
ATOM 1858 C CA . LYS A 1 223 ? -61.514 9.478 71.332 1.00 95.19 223 LYS A CA 1
ATOM 1859 C C . LYS A 1 223 ? -61.459 10.082 72.737 1.00 95.19 223 LYS A C 1
ATOM 1861 O O . LYS A 1 223 ? -62.424 9.974 73.491 1.00 95.19 223 LYS A O 1
ATOM 1866 N N . SER A 1 224 ? -60.338 10.696 73.121 1.00 92.75 224 SER A N 1
ATOM 1867 C CA . SER A 1 224 ? -60.205 11.363 74.422 1.00 92.75 224 SER A CA 1
ATOM 1868 C C . SER A 1 224 ? -61.139 12.571 74.553 1.00 92.75 224 SER A C 1
ATOM 1870 O O . SER A 1 224 ? -61.770 12.739 75.597 1.00 92.75 224 SER A O 1
ATOM 1872 N N . LEU A 1 225 ? -61.303 13.350 73.477 1.00 93.19 225 LEU A N 1
ATOM 1873 C CA . LEU A 1 225 ? -62.224 14.486 73.423 1.00 93.19 225 LEU A CA 1
ATOM 1874 C C . LEU A 1 225 ? -63.685 14.036 73.528 1.00 93.19 225 LEU A C 1
ATOM 1876 O O . LEU A 1 225 ? -64.466 14.653 74.251 1.00 93.19 225 LEU A O 1
ATOM 1880 N N . GLU A 1 226 ? -64.055 12.947 72.852 1.00 91.88 226 GLU A N 1
ATOM 1881 C CA . GLU A 1 226 ? -65.390 12.350 72.974 1.00 91.88 226 GLU A CA 1
ATOM 1882 C C . GLU A 1 226 ? -65.672 11.875 74.404 1.00 91.88 226 GLU A C 1
ATOM 1884 O O . GLU A 1 226 ? -66.716 12.206 74.966 1.00 91.88 226 GLU A O 1
ATOM 1889 N N . ARG A 1 227 ? -64.722 11.171 75.041 1.00 90.56 227 ARG A N 1
ATOM 1890 C CA . ARG A 1 227 ? -64.849 10.760 76.453 1.00 90.56 227 ARG A CA 1
ATOM 1891 C C . ARG A 1 227 ? -64.992 11.955 77.397 1.00 90.56 227 ARG A C 1
ATOM 1893 O O . ARG A 1 227 ? -65.714 11.850 78.384 1.00 90.56 227 ARG A O 1
ATOM 1900 N N . ALA A 1 228 ? -64.301 13.062 77.121 1.00 88.00 228 ALA A N 1
ATOM 1901 C CA . ALA A 1 228 ? -64.414 14.285 77.911 1.00 88.00 228 ALA A CA 1
ATOM 1902 C C . ALA A 1 228 ? -65.797 14.940 77.752 1.00 88.00 228 ALA A C 1
ATOM 1904 O O . ALA A 1 228 ? -66.402 15.310 78.754 1.00 88.00 228 ALA A O 1
ATOM 1905 N N . LYS A 1 229 ? -66.336 15.010 76.525 1.00 86.12 229 LYS A N 1
ATOM 1906 C CA . LYS A 1 229 ? -67.693 15.525 76.257 1.00 86.12 229 LYS A CA 1
ATOM 1907 C C . LYS A 1 229 ? -68.802 14.651 76.853 1.00 86.12 229 LYS A C 1
ATOM 1909 O O . LYS A 1 229 ? -69.805 15.177 77.315 1.00 86.12 229 LYS A O 1
ATOM 1914 N N . GLY A 1 230 ? -68.626 13.329 76.874 1.00 75.38 230 GLY A N 1
ATOM 1915 C CA . GLY A 1 230 ? -69.604 12.395 77.445 1.00 75.38 230 GLY A CA 1
ATOM 1916 C C . GLY A 1 230 ? -69.716 12.415 78.976 1.00 75.38 230 GLY A C 1
ATOM 1917 O O . GLY A 1 230 ? -70.644 11.822 79.507 1.00 75.38 230 GLY A O 1
ATOM 1918 N N . ARG A 1 231 ? -68.791 13.069 79.696 1.00 63.62 231 ARG A N 1
ATOM 1919 C CA . ARG A 1 231 ? -68.827 13.207 81.169 1.00 63.62 231 ARG A CA 1
ATOM 1920 C C . ARG A 1 231 ? -69.473 14.508 81.662 1.00 63.62 231 ARG A C 1
ATOM 1922 O O . ARG A 1 231 ? -69.601 14.677 82.869 1.00 63.62 231 ARG A O 1
ATOM 1929 N N . SER A 1 232 ? -69.818 15.436 80.767 1.00 61.06 232 SER A N 1
ATOM 1930 C CA . SER A 1 232 ? -70.387 16.754 81.100 1.00 61.06 232 SER A CA 1
ATOM 1931 C C . SER A 1 232 ? -71.904 16.866 80.864 1.00 61.06 232 SER A C 1
ATOM 1933 O O . SER A 1 232 ? -72.416 17.980 80.784 1.00 61.06 232 SER A O 1
ATOM 1935 N N . LEU A 1 233 ? -72.600 15.734 80.720 1.00 52.56 233 LEU A N 1
ATOM 1936 C CA . LEU A 1 233 ? -74.062 15.585 80.649 1.00 52.56 233 LEU A CA 1
ATOM 1937 C C . LEU A 1 233 ? -74.501 14.624 81.756 1.00 52.56 233 LEU A C 1
ATOM 1939 O O . LEU A 1 233 ? -75.573 14.877 82.343 1.00 52.56 233 LEU A O 1
#

Mean predicted aligned error: 20.75 Å

pLDDT: mean 73.81, std 21.37, range [29.0, 97.88]

InterPro domains:
  IPR001623 DnaJ domain [PF00226] (30-91)
  IPR001623 DnaJ domain [PR00625] (32-50)
  IPR001623 DnaJ domain [PR00625] (50-65)
  IPR001623 DnaJ domain [PR00625] (66-86)
  IPR001623 DnaJ domain [PS50076] (30-94)
  IPR001623 DnaJ domain [SM00271] (29-86)
  IPR001623 DnaJ domain [cd06257] (30-82)
  IPR036869 Chaperone J-domain superfamily [G3DSA:1.10.287.110] (20-109)
  IPR036869 Chaperone J-domain superfamily [SSF46565] (22-95)
  IPR052763 DnaJ Homolog Subfamily C Member 4 [PTHR44825] (24-218)

Radius of gyration: 50.97 Å; Cα contacts (8 Å, |Δi|>4): 68; chains: 1; bounding box: 112×70×164 Å